Protein AF-A0A3N6DGR0-F1 (afdb_monomer_lite)

Foldseek 3Di:
DDPDPDDPVNVVVVVVVVVVVVVVVVVCVVCVVCLVVVLVVLVLQLVQLVQVVVQLVVADQQDWTDTPNAIWGFHDDVDDDPPWTWIARPVPRDIDRSVVSNVVSLLVNLLSQLCVVPVDDSCQLLVFAPVQWDWDQDPPPRDTWIWGWGPDDDPDDIDIHTQDPSNVVSLVVLLVQQADPVSARFFEWDADPVVRDIDGTGSRSQWDADPNDIYRDDPPPDPDDDPDDDDDPDPPPPPDDDDDDDDDDDDDDDDDDDDDDDPDPDDDDDDDDDDDDDDDDDDDDDDDDDDDD

pLDDT: mean 74.89, std 23.83, range [27.77, 97.75]

Sequence (293 aa):
MAPSPARADELENRKVQRRRKARMDARTRERLPVLPMRVRTVGQRRKDAAALLEAARHAAPGEVFTAAGQQLERAVVPHGTAGRVWAENPSTGKRRDLGLEEERAFWTRAVVEVLRATGIRIEEPLALSHHSLVQYRLPTTGELVPLLQIVPSKTDTERLLLVSPELADVLSAIICRAREATGAVPLVRSYDRRECAWQELAPLLFQRRIRGEDCALSRRGNPGAHGLPRPPPVPPPERGIPRSHRRGMARVPRPLRAAQSLHRSMRPRVRHPLHSRTCLRPLPDAVARPRPA

Structure (mmCIF, N/CA/C/O backbone):
data_AF-A0A3N6DGR0-F1
#
_entry.id   AF-A0A3N6DGR0-F1
#
loop_
_atom_site.group_PDB
_atom_site.id
_atom_site.type_symbol
_atom_site.label_atom_id
_atom_site.label_alt_id
_atom_site.label_comp_id
_atom_site.label_asym_id
_atom_site.label_entity_id
_atom_site.label_seq_id
_atom_site.pdbx_PDB_ins_code
_atom_site.Cartn_x
_atom_site.Cartn_y
_atom_site.Cartn_z
_atom_site.oc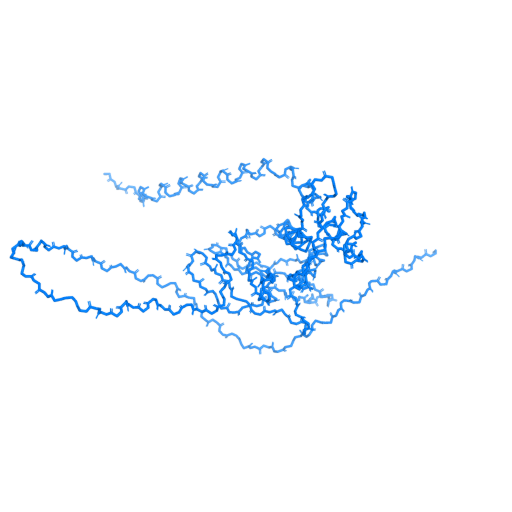cupancy
_atom_site.B_iso_or_equiv
_atom_site.auth_seq_id
_atom_site.auth_comp_id
_atom_site.auth_asym_id
_atom_site.auth_atom_id
_atom_site.pdbx_PDB_model_num
ATOM 1 N N . MET A 1 1 ? -32.021 36.277 37.619 1.00 45.91 1 MET A N 1
ATOM 2 C CA . MET A 1 1 ? -31.766 35.335 36.505 1.00 45.91 1 MET A CA 1
ATOM 3 C C . MET A 1 1 ? -30.445 34.632 36.767 1.00 45.91 1 MET A C 1
ATOM 5 O O . MET A 1 1 ? -29.432 35.312 36.851 1.00 45.91 1 MET A O 1
ATOM 9 N N . ALA A 1 2 ? -30.447 33.313 36.965 1.00 52.53 2 ALA A N 1
ATOM 10 C CA . ALA A 1 2 ? -29.204 32.556 37.105 1.00 52.53 2 ALA A CA 1
ATOM 11 C C . ALA A 1 2 ? -28.499 32.471 35.734 1.00 52.53 2 ALA A C 1
ATOM 13 O O . ALA A 1 2 ? -29.174 32.179 34.742 1.00 52.53 2 ALA A O 1
ATOM 14 N N . PRO A 1 3 ? -27.184 32.745 35.635 1.00 59.97 3 PRO A N 1
ATOM 15 C CA . PRO A 1 3 ? -26.461 32.603 34.379 1.00 59.97 3 PRO A CA 1
ATOM 16 C C . PRO A 1 3 ? -26.502 31.139 33.931 1.00 59.97 3 PRO A C 1
ATOM 18 O O . PRO A 1 3 ? -26.302 30.224 34.728 1.00 59.97 3 PRO A O 1
ATOM 21 N N . SER A 1 4 ? -26.810 30.921 32.652 1.00 57.19 4 SER A N 1
ATOM 22 C CA . SER A 1 4 ? -26.928 29.576 32.091 1.00 57.19 4 SER A CA 1
ATOM 23 C C . SER A 1 4 ? -25.601 28.808 32.263 1.00 57.19 4 SER A C 1
ATOM 25 O O . SER A 1 4 ? -24.540 29.382 32.012 1.00 57.19 4 SER A O 1
ATOM 27 N N . PRO A 1 5 ? -25.623 27.524 32.672 1.00 67.62 5 PRO A N 1
ATOM 28 C CA . PRO A 1 5 ? -24.433 26.785 33.115 1.00 67.62 5 PRO A CA 1
ATOM 29 C C . PRO A 1 5 ? -23.422 26.445 32.004 1.00 67.62 5 PRO A C 1
ATOM 31 O O . PRO A 1 5 ? -22.364 25.894 32.292 1.00 67.62 5 PRO A O 1
ATOM 34 N N . ALA A 1 6 ? -23.712 26.774 30.741 1.00 67.19 6 ALA A N 1
ATOM 35 C CA . ALA A 1 6 ? -22.796 26.589 29.619 1.00 67.19 6 ALA A CA 1
ATOM 36 C C . ALA A 1 6 ? -22.239 27.939 29.146 1.00 67.19 6 ALA A C 1
ATOM 38 O O . ALA A 1 6 ? -22.994 28.845 28.787 1.00 67.19 6 ALA A O 1
ATOM 39 N N . ARG A 1 7 ? -20.907 28.062 29.101 1.00 67.00 7 ARG A N 1
ATOM 40 C CA . ARG A 1 7 ? -20.230 29.266 28.592 1.00 67.00 7 ARG A CA 1
ATOM 41 C C . ARG A 1 7 ? -20.430 29.394 27.075 1.00 67.00 7 ARG A C 1
ATOM 43 O O . ARG A 1 7 ? -20.450 28.389 26.363 1.00 67.00 7 ARG A O 1
ATOM 50 N N . ALA A 1 8 ? -20.535 30.625 26.569 1.00 67.50 8 ALA A N 1
ATOM 51 C CA . ALA A 1 8 ? -20.764 30.906 25.145 1.00 67.50 8 ALA A CA 1
ATOM 52 C C . ALA A 1 8 ? -19.724 30.231 24.223 1.00 67.50 8 ALA A C 1
ATOM 54 O O . ALA A 1 8 ? -20.099 29.604 23.230 1.00 67.50 8 ALA A O 1
ATOM 55 N N . ASP A 1 9 ? -18.447 30.238 24.618 1.00 66.25 9 ASP A N 1
ATOM 56 C CA . ASP A 1 9 ? -17.347 29.584 23.891 1.00 66.25 9 ASP A CA 1
ATOM 57 C C . ASP A 1 9 ? -17.530 28.060 23.773 1.00 66.25 9 ASP A C 1
ATOM 59 O O . ASP A 1 9 ? -17.131 27.432 22.789 1.00 66.25 9 ASP A O 1
ATOM 63 N N . GLU A 1 10 ? -18.154 27.423 24.767 1.00 67.50 10 GLU A N 1
ATOM 64 C CA . GLU A 1 10 ? -18.424 25.985 24.748 1.00 67.50 10 GLU A CA 1
ATOM 65 C C . GLU A 1 10 ? -19.538 25.647 23.747 1.00 67.50 10 GLU A C 1
ATOM 67 O O . GLU A 1 10 ? -19.448 24.665 23.000 1.00 67.50 10 GLU A O 1
ATOM 72 N N . LEU A 1 11 ? -20.566 26.497 23.671 1.00 69.81 11 LEU A N 1
ATOM 73 C CA . LEU A 1 11 ? -21.642 26.382 22.687 1.00 69.81 11 LEU A CA 1
ATOM 74 C C . LEU A 1 11 ? -21.126 26.622 21.262 1.00 69.81 11 LEU A C 1
ATOM 76 O O . LEU A 1 11 ? -21.482 25.870 20.345 1.00 69.81 11 LEU A O 1
ATOM 80 N N . GLU A 1 12 ? -20.250 27.610 21.070 1.00 71.12 12 GLU A N 1
ATOM 81 C CA . GLU A 1 12 ? -19.627 27.890 19.776 1.00 71.12 12 GLU A CA 1
ATOM 82 C C . GLU A 1 12 ? -18.753 26.716 19.310 1.00 71.12 12 GLU A C 1
ATOM 84 O O . GLU A 1 12 ? -18.907 26.228 18.183 1.00 71.12 12 GLU A O 1
ATOM 89 N N . ASN A 1 13 ? -17.935 26.156 20.205 1.00 80.19 13 ASN A N 1
ATOM 90 C CA . ASN A 1 13 ? -17.143 24.961 19.924 1.00 80.19 13 ASN A CA 1
ATOM 91 C C . ASN A 1 13 ? -18.023 23.758 19.558 1.00 80.19 13 ASN A C 1
ATOM 93 O O . ASN A 1 13 ? -17.780 23.102 18.538 1.00 80.19 13 ASN A O 1
ATOM 97 N N . ARG A 1 14 ? -19.095 23.487 20.316 1.00 82.44 14 ARG A N 1
ATOM 98 C CA . ARG A 1 14 ? -20.056 22.412 19.996 1.00 82.44 14 ARG A CA 1
ATOM 99 C C . ARG A 1 14 ? -20.689 22.617 18.617 1.00 82.44 14 ARG A C 1
ATOM 101 O O . ARG A 1 14 ? -20.798 21.660 17.844 1.00 82.44 14 ARG A O 1
ATOM 108 N N . LYS A 1 15 ? -21.050 23.853 18.260 1.00 84.56 15 LYS A N 1
ATOM 109 C CA . LYS A 1 15 ? -21.602 24.203 16.940 1.00 84.56 15 LYS A CA 1
ATOM 110 C C . LYS A 1 15 ? -20.588 23.960 15.821 1.00 84.56 15 LYS A C 1
ATOM 112 O O . LYS A 1 15 ? -20.942 23.367 14.797 1.00 84.56 15 LYS A O 1
ATOM 117 N N . VAL A 1 16 ? -19.324 24.342 16.014 1.00 85.81 16 VAL A N 1
ATOM 118 C CA . VAL A 1 16 ? -18.236 24.074 15.059 1.00 85.81 16 VAL A CA 1
ATOM 119 C C . VAL A 1 16 ? -18.024 22.570 14.873 1.00 85.81 16 VAL A C 1
ATOM 121 O O . VAL A 1 16 ? -17.930 22.114 13.729 1.00 85.81 16 VAL A O 1
ATOM 124 N N . GLN A 1 17 ? -18.004 21.785 15.954 1.00 85.00 17 GLN A N 1
ATOM 125 C CA . GLN A 1 17 ? -17.844 20.329 15.875 1.00 85.00 17 GLN A CA 1
ATOM 126 C C . GLN A 1 17 ? -19.015 19.662 15.145 1.00 85.00 17 GLN A C 1
ATOM 128 O O . GLN A 1 17 ? -18.790 18.869 14.229 1.00 85.00 17 GLN A O 1
ATOM 133 N N . ARG A 1 18 ? -20.262 20.047 15.453 1.00 86.69 18 ARG A N 1
ATOM 134 C CA . ARG A 1 18 ? -21.458 19.549 14.747 1.00 86.69 18 ARG A CA 1
ATOM 135 C C . ARG A 1 18 ? -21.418 19.881 13.256 1.00 86.69 18 ARG A C 1
ATOM 137 O O . ARG A 1 18 ? -21.633 18.998 12.432 1.00 86.69 18 ARG A O 1
ATOM 144 N N . ARG A 1 19 ? -21.050 21.115 12.887 1.00 89.94 19 ARG A N 1
ATOM 145 C CA . ARG A 1 19 ? -20.878 21.523 11.478 1.00 89.94 19 ARG A CA 1
ATOM 146 C C . ARG A 1 19 ? -19.754 20.759 10.775 1.00 89.94 19 ARG A C 1
ATOM 148 O O . ARG A 1 19 ? -19.839 20.506 9.575 1.00 89.94 19 ARG A O 1
ATOM 155 N N . ARG A 1 20 ? -18.666 20.421 11.474 1.00 88.38 20 ARG A N 1
ATOM 156 C CA . ARG A 1 20 ? -17.590 19.577 10.922 1.00 88.38 20 ARG A CA 1
ATOM 157 C C . ARG A 1 20 ? -18.080 18.147 10.698 1.00 88.38 20 ARG A C 1
ATOM 159 O O . ARG A 1 20 ? -17.887 17.642 9.597 1.00 88.38 20 ARG A O 1
ATOM 166 N N . LYS A 1 21 ? -18.765 17.552 11.680 1.00 88.06 21 LYS A N 1
ATOM 167 C CA . LYS A 1 21 ? -19.364 16.214 11.575 1.00 88.06 21 LYS A CA 1
ATOM 168 C C . LYS A 1 21 ? -20.382 16.136 10.437 1.00 88.06 21 LYS A C 1
ATOM 170 O O . LYS A 1 21 ? -20.213 15.308 9.556 1.00 88.06 21 LYS A O 1
ATOM 175 N N . ALA A 1 22 ? -21.330 17.069 10.359 1.00 91.06 22 ALA A N 1
ATOM 176 C CA . ALA A 1 22 ? -22.322 17.108 9.281 1.00 91.06 22 ALA A CA 1
ATOM 177 C C . ALA A 1 22 ? -21.675 17.174 7.883 1.00 91.06 22 ALA A C 1
ATOM 179 O O . ALA A 1 22 ? -22.063 16.433 6.983 1.00 91.06 22 ALA A O 1
ATOM 180 N N . ARG A 1 23 ? -20.627 17.996 7.707 1.00 92.00 23 ARG A N 1
ATOM 181 C CA . ARG A 1 23 ? -19.848 18.056 6.453 1.00 92.00 23 ARG A CA 1
ATOM 182 C C . ARG A 1 23 ? -19.046 16.784 6.173 1.00 92.00 23 ARG A C 1
ATOM 184 O O . ARG A 1 23 ? -18.744 16.490 5.020 1.00 92.00 23 ARG A O 1
ATOM 191 N N . MET A 1 24 ? -18.612 16.061 7.202 1.00 90.00 24 MET A N 1
ATOM 192 C CA . MET A 1 24 ? -17.974 14.755 7.027 1.00 90.00 24 MET A CA 1
ATOM 193 C C . MET A 1 24 ? -19.005 13.714 6.594 1.00 90.00 24 MET A C 1
ATOM 195 O O . MET A 1 24 ? -18.789 13.068 5.577 1.00 90.00 24 MET A O 1
ATOM 199 N N . ASP A 1 25 ? -20.141 13.638 7.284 1.00 91.25 25 ASP A N 1
ATOM 200 C CA . ASP A 1 25 ? -21.208 12.670 7.020 1.00 91.25 25 ASP A CA 1
ATOM 201 C C . ASP A 1 25 ? -21.842 12.885 5.628 1.00 91.25 25 ASP A C 1
ATOM 203 O O . ASP A 1 25 ? -22.091 11.923 4.905 1.00 91.25 25 ASP A O 1
ATOM 207 N N . ALA A 1 26 ? -22.038 14.139 5.195 1.00 93.06 26 ALA A N 1
ATOM 208 C CA . ALA A 1 26 ? -22.470 14.466 3.828 1.00 93.06 26 ALA A CA 1
ATOM 209 C C . ALA A 1 26 ? -21.475 13.959 2.769 1.00 93.06 26 ALA A C 1
ATOM 211 O O . ALA A 1 26 ? -21.855 13.193 1.888 1.00 93.06 26 ALA A O 1
ATOM 212 N N . ARG A 1 27 ? -20.180 14.277 2.919 1.00 92.06 27 ARG A N 1
ATOM 213 C CA . ARG A 1 27 ? -19.135 13.800 1.996 1.00 92.06 27 ARG A CA 1
ATOM 214 C C . ARG A 1 27 ? -19.015 12.280 1.970 1.00 92.06 27 ARG A C 1
ATOM 216 O O . ARG A 1 27 ? -18.682 11.725 0.928 1.00 92.06 27 ARG A O 1
ATOM 223 N N . THR A 1 28 ? -19.232 11.604 3.098 1.00 89.94 28 THR A N 1
ATOM 224 C CA . THR A 1 28 ? -19.247 10.138 3.140 1.00 89.94 28 THR A CA 1
ATOM 225 C C . THR A 1 28 ? -20.410 9.599 2.316 1.00 89.94 28 THR A C 1
ATOM 227 O O . THR A 1 28 ? -20.178 8.754 1.460 1.00 89.94 28 THR A O 1
ATOM 230 N N . ARG A 1 29 ? -21.625 10.131 2.499 1.00 93.50 29 ARG A N 1
ATOM 231 C CA . ARG A 1 29 ? -22.811 9.721 1.726 1.00 93.50 29 ARG A CA 1
ATOM 232 C C . ARG A 1 29 ? -22.643 9.944 0.222 1.00 93.50 29 ARG A C 1
ATOM 234 O O . ARG A 1 29 ? -22.955 9.050 -0.549 1.00 93.50 29 ARG A O 1
ATOM 241 N N . GLU A 1 30 ? -22.068 11.075 -0.183 1.00 94.50 30 GLU A N 1
ATOM 242 C CA . GLU A 1 30 ? -21.777 11.376 -1.595 1.00 94.50 30 GLU A CA 1
ATOM 243 C C . GLU A 1 30 ? -20.731 10.429 -2.211 1.00 94.50 30 GLU A C 1
ATOM 245 O O . GLU A 1 30 ? -20.792 10.107 -3.394 1.00 94.50 30 GLU A O 1
ATOM 250 N N . ARG A 1 31 ? -19.734 9.992 -1.428 1.00 91.00 31 ARG A N 1
ATOM 251 C CA . ARG A 1 31 ? -18.569 9.247 -1.942 1.00 91.00 31 ARG A CA 1
ATOM 252 C C . ARG A 1 31 ? -18.661 7.738 -1.774 1.00 91.00 31 ARG A C 1
ATOM 254 O O . ARG A 1 31 ? -17.922 7.022 -2.448 1.00 91.00 31 ARG A O 1
ATOM 261 N N . LEU A 1 32 ? -19.507 7.251 -0.871 1.00 90.25 32 LEU A N 1
ATOM 262 C CA . LEU A 1 32 ? -19.648 5.822 -0.604 1.00 90.25 32 LEU A CA 1
ATOM 263 C C . LEU A 1 32 ? -20.067 5.028 -1.858 1.00 90.25 32 LEU A C 1
ATOM 265 O O . LEU A 1 32 ? -19.422 4.012 -2.118 1.00 90.25 32 LEU A O 1
ATOM 269 N N . PRO A 1 33 ? -21.014 5.499 -2.701 1.00 95.12 33 PRO A N 1
ATOM 270 C CA . PRO A 1 33 ? -21.422 4.760 -3.899 1.00 95.12 33 PRO A CA 1
ATOM 271 C C . PRO A 1 33 ? -20.290 4.539 -4.914 1.00 95.12 33 PRO A C 1
ATOM 273 O O . PRO A 1 33 ? -20.259 3.521 -5.597 1.00 95.12 33 PRO A O 1
ATOM 276 N N . VAL A 1 34 ? -19.318 5.457 -4.995 1.00 93.25 34 VAL A N 1
ATOM 277 C CA . VAL A 1 34 ? -18.186 5.357 -5.939 1.00 93.25 34 VAL A CA 1
ATOM 278 C C . VAL A 1 34 ? -16.981 4.603 -5.369 1.00 93.25 34 VAL A C 1
ATOM 280 O O . VAL A 1 34 ? -15.991 4.388 -6.076 1.00 93.25 34 VAL A O 1
ATOM 283 N N . LEU A 1 35 ? -17.024 4.189 -4.098 1.00 91.69 35 LEU A N 1
ATOM 284 C CA . LEU A 1 35 ? -15.918 3.488 -3.445 1.00 91.69 35 LEU A CA 1
ATOM 285 C C . LEU A 1 35 ? -15.497 2.200 -4.184 1.00 91.69 35 LEU A C 1
ATOM 287 O O . LEU A 1 35 ? -14.290 2.040 -4.388 1.00 91.69 35 LEU A O 1
ATOM 291 N N . PRO A 1 36 ? -16.414 1.330 -4.663 1.00 94.50 36 PRO A N 1
ATOM 292 C CA . PRO A 1 36 ? -16.026 0.122 -5.395 1.00 94.50 36 PRO A CA 1
ATOM 293 C C . PRO A 1 36 ? -15.227 0.424 -6.670 1.00 94.50 36 PRO A C 1
ATOM 295 O O . PRO A 1 36 ? -14.225 -0.235 -6.950 1.00 94.50 36 PRO A O 1
ATOM 298 N N . MET A 1 37 ? -15.608 1.466 -7.416 1.00 95.62 37 MET A N 1
ATOM 299 C CA . MET A 1 37 ? -14.886 1.897 -8.619 1.00 95.62 37 MET A CA 1
ATOM 300 C C . MET A 1 37 ? -13.483 2.419 -8.281 1.00 95.62 37 MET A C 1
ATOM 302 O O . MET A 1 37 ? -12.516 2.097 -8.978 1.00 95.62 37 MET A O 1
ATOM 306 N N . ARG A 1 38 ? -13.330 3.150 -7.169 1.00 93.50 38 ARG A N 1
ATOM 307 C CA . ARG A 1 38 ? -12.013 3.623 -6.706 1.00 93.50 38 ARG A CA 1
ATOM 308 C C . ARG A 1 38 ? -11.095 2.470 -6.313 1.00 93.50 38 ARG A C 1
ATOM 310 O O . ARG A 1 38 ? -9.926 2.492 -6.686 1.00 93.50 38 ARG A O 1
ATOM 317 N N . VAL A 1 39 ? -11.618 1.472 -5.603 1.00 95.19 39 VAL A N 1
ATOM 318 C CA . VAL A 1 39 ? -10.873 0.260 -5.228 1.00 95.19 39 VAL A CA 1
ATOM 319 C C . VAL A 1 39 ? -10.393 -0.478 -6.477 1.00 95.19 39 VAL A C 1
ATOM 321 O O . VAL A 1 39 ? -9.199 -0.746 -6.599 1.00 95.19 39 VAL A O 1
ATOM 324 N N . ARG A 1 40 ? -11.287 -0.721 -7.448 1.00 96.50 40 ARG A N 1
ATOM 325 C CA . ARG A 1 40 ? -10.929 -1.363 -8.726 1.00 96.50 40 ARG A CA 1
ATOM 326 C C . ARG A 1 40 ? -9.849 -0.582 -9.473 1.00 96.50 40 ARG A C 1
ATOM 328 O O . ARG A 1 40 ? -8.845 -1.162 -9.868 1.00 96.50 40 ARG A O 1
ATOM 335 N N . THR A 1 41 ? -10.012 0.735 -9.597 1.00 97.19 41 THR A N 1
ATOM 336 C CA . THR A 1 41 ? -9.053 1.611 -10.293 1.00 97.19 41 THR A CA 1
ATOM 337 C C . THR A 1 41 ? -7.673 1.576 -9.640 1.00 97.19 41 THR A C 1
ATOM 339 O O . THR A 1 41 ? -6.658 1.467 -10.323 1.00 97.19 41 THR A O 1
ATOM 342 N N . VAL A 1 42 ? -7.612 1.669 -8.311 1.00 97.06 42 VAL A N 1
ATOM 343 C CA . VAL A 1 42 ? -6.341 1.631 -7.578 1.00 97.06 42 VAL A CA 1
ATOM 344 C C . VAL A 1 42 ? -5.694 0.243 -7.675 1.00 97.06 42 VAL A C 1
ATOM 346 O O . VAL A 1 42 ? -4.480 0.153 -7.855 1.00 97.06 42 VAL A O 1
ATOM 349 N N . GLY A 1 43 ? -6.493 -0.827 -7.622 1.00 96.81 43 GLY A N 1
ATOM 350 C CA . GLY A 1 43 ? -6.032 -2.194 -7.858 1.00 96.81 43 GLY A CA 1
ATOM 351 C C . GLY A 1 43 ? -5.430 -2.378 -9.253 1.00 96.81 43 GLY A C 1
ATOM 352 O O . GLY A 1 43 ? -4.324 -2.905 -9.367 1.00 96.81 43 GLY A O 1
ATOM 353 N N . GLN A 1 44 ? -6.111 -1.885 -10.292 1.00 97.50 44 GLN A N 1
ATOM 354 C CA . GLN A 1 44 ? -5.632 -1.959 -11.672 1.00 97.50 44 GLN A CA 1
ATOM 355 C C . GLN A 1 44 ? -4.340 -1.162 -11.859 1.00 97.50 44 GLN A C 1
ATOM 357 O O . GLN A 1 44 ? -3.352 -1.715 -12.324 1.00 97.50 44 GLN A O 1
ATOM 362 N N . ARG A 1 45 ? -4.278 0.080 -11.358 1.00 96.88 45 ARG A N 1
ATOM 363 C CA . ARG A 1 45 ? -3.052 0.895 -11.412 1.00 96.88 45 ARG A CA 1
ATOM 364 C C . ARG A 1 45 ? -1.850 0.215 -10.759 1.00 96.88 45 ARG A C 1
ATOM 366 O O . ARG A 1 45 ? -0.742 0.337 -11.265 1.00 96.88 45 ARG A O 1
ATOM 373 N N . ARG A 1 46 ? -2.051 -0.502 -9.647 1.00 97.06 46 ARG A N 1
ATOM 374 C CA . ARG A 1 46 ? -0.983 -1.280 -8.995 1.00 97.06 46 ARG A CA 1
ATOM 375 C C . ARG A 1 46 ? -0.524 -2.464 -9.851 1.00 97.06 46 ARG A C 1
ATOM 377 O O . ARG A 1 46 ? 0.660 -2.788 -9.824 1.00 97.06 46 ARG A O 1
ATOM 384 N N . LYS A 1 47 ? -1.433 -3.126 -10.574 1.00 97.62 47 LYS A N 1
ATOM 385 C CA . LYS A 1 47 ? -1.087 -4.216 -11.503 1.00 97.62 47 LYS A CA 1
ATOM 386 C C . LYS A 1 47 ? -0.341 -3.678 -12.724 1.00 97.62 47 LYS A C 1
ATOM 388 O O . LYS A 1 47 ? 0.735 -4.177 -13.027 1.00 97.62 47 LYS A O 1
ATOM 393 N N . ASP A 1 48 ? -0.859 -2.621 -13.341 1.00 97.75 48 ASP A N 1
ATOM 394 C CA . ASP A 1 48 ? -0.275 -2.000 -14.532 1.00 97.75 48 ASP A CA 1
ATOM 395 C C . ASP A 1 48 ? 1.130 -1.461 -14.257 1.00 97.75 48 ASP A C 1
ATOM 397 O O . ASP A 1 48 ? 2.060 -1.741 -15.007 1.00 97.75 48 ASP A O 1
ATOM 401 N N . ALA A 1 49 ? 1.311 -0.729 -13.151 1.00 97.19 49 ALA A N 1
ATOM 402 C CA . ALA A 1 49 ? 2.613 -0.178 -12.787 1.00 97.19 49 ALA A CA 1
ATOM 403 C C . ALA A 1 49 ? 3.648 -1.275 -12.486 1.00 97.19 49 ALA A C 1
ATOM 405 O O . ALA A 1 49 ? 4.807 -1.136 -12.868 1.00 97.19 49 ALA A O 1
ATOM 406 N N . ALA A 1 50 ? 3.230 -2.378 -11.853 1.00 96.69 50 ALA A N 1
ATOM 407 C CA . ALA A 1 50 ? 4.105 -3.527 -11.632 1.00 96.69 50 ALA A CA 1
ATOM 408 C C . ALA A 1 50 ? 4.485 -4.210 -12.956 1.00 96.69 50 ALA A C 1
ATOM 410 O O . ALA A 1 50 ? 5.661 -4.474 -13.177 1.00 96.69 50 ALA A O 1
ATOM 411 N N . ALA A 1 51 ? 3.525 -4.432 -13.860 1.00 97.31 51 ALA A N 1
ATOM 412 C CA . ALA A 1 51 ? 3.788 -5.028 -15.170 1.00 97.31 51 ALA A CA 1
ATOM 413 C C . ALA A 1 51 ? 4.733 -4.165 -16.025 1.00 97.31 51 ALA A C 1
ATOM 415 O O . ALA A 1 51 ? 5.651 -4.691 -16.647 1.00 97.31 51 ALA A O 1
ATOM 416 N N . LEU A 1 52 ? 4.545 -2.841 -16.016 1.00 96.62 52 LEU A N 1
ATOM 417 C CA . LEU A 1 52 ? 5.427 -1.896 -16.705 1.00 96.62 52 LEU A CA 1
ATOM 418 C C . LEU A 1 52 ? 6.850 -1.925 -16.144 1.00 96.62 52 LEU A C 1
ATOM 420 O O . LEU A 1 52 ? 7.804 -1.965 -16.915 1.00 96.62 52 LEU A O 1
ATOM 424 N N . LEU A 1 53 ? 7.000 -1.902 -14.815 1.00 96.00 53 LEU A N 1
ATOM 425 C CA . LEU A 1 53 ? 8.315 -1.944 -14.178 1.00 96.00 53 LEU A CA 1
ATOM 426 C C . LEU A 1 53 ? 9.040 -3.263 -14.465 1.00 96.00 53 LEU A C 1
ATOM 428 O O . LEU A 1 53 ? 10.230 -3.238 -14.766 1.00 96.00 53 LEU A O 1
ATOM 432 N N . GLU A 1 54 ? 8.339 -4.395 -14.394 1.00 96.00 54 GLU A N 1
ATOM 433 C CA . GLU A 1 54 ? 8.925 -5.702 -14.698 1.00 96.00 54 GLU A CA 1
ATOM 434 C C . GLU A 1 54 ? 9.326 -5.814 -16.170 1.00 96.00 54 GLU A C 1
ATOM 436 O O . GLU A 1 54 ? 10.461 -6.186 -16.453 1.00 96.00 54 GLU A O 1
ATOM 441 N N . ALA A 1 55 ? 8.472 -5.409 -17.114 1.00 96.00 55 ALA A N 1
ATOM 442 C CA . ALA A 1 55 ? 8.835 -5.400 -18.533 1.00 96.00 55 ALA A CA 1
ATOM 443 C C . ALA A 1 55 ? 10.062 -4.510 -18.803 1.00 96.00 55 ALA A C 1
ATOM 445 O O . ALA A 1 55 ? 11.005 -4.927 -19.472 1.00 96.00 55 ALA A O 1
ATOM 446 N N . ALA A 1 56 ? 10.110 -3.326 -18.189 1.00 94.56 56 ALA A N 1
ATOM 447 C CA . ALA A 1 56 ? 11.244 -2.416 -18.309 1.00 94.56 56 ALA A CA 1
ATOM 448 C C . ALA A 1 56 ? 12.539 -2.948 -17.666 1.00 94.56 56 ALA A C 1
ATOM 450 O O . ALA A 1 56 ? 13.627 -2.519 -18.043 1.00 94.56 56 ALA A O 1
ATOM 451 N N . ARG A 1 57 ? 12.454 -3.846 -16.675 1.00 93.31 57 ARG A N 1
ATOM 452 C CA . ARG A 1 57 ? 13.630 -4.517 -16.091 1.00 93.31 57 ARG A CA 1
ATOM 453 C C . ARG A 1 57 ? 14.221 -5.568 -17.029 1.00 93.31 57 ARG A C 1
ATOM 455 O O . ARG A 1 57 ? 15.432 -5.766 -16.983 1.00 93.31 57 ARG A O 1
ATOM 462 N N . HIS A 1 58 ? 13.387 -6.200 -17.854 1.00 93.81 58 HIS A N 1
ATOM 463 C CA . HIS A 1 58 ? 13.799 -7.238 -18.804 1.00 93.81 58 HIS A CA 1
ATOM 464 C C . HIS A 1 58 ? 14.279 -6.674 -20.150 1.00 93.81 58 HIS A C 1
ATOM 466 O O . HIS A 1 58 ? 15.139 -7.283 -20.774 1.00 93.81 58 HIS A O 1
ATOM 472 N N . ALA A 1 59 ? 13.774 -5.514 -20.576 1.00 93.81 59 ALA A N 1
ATOM 473 C CA . ALA A 1 59 ? 14.226 -4.827 -21.791 1.00 93.81 59 ALA A CA 1
ATOM 474 C C . ALA A 1 59 ? 15.638 -4.243 -21.618 1.00 93.81 59 ALA A C 1
ATOM 476 O O . ALA A 1 59 ? 15.955 -3.756 -20.536 1.00 93.81 59 ALA A O 1
ATOM 477 N N . ALA A 1 60 ? 16.486 -4.214 -22.643 1.00 91.38 60 ALA A N 1
ATOM 478 C CA . ALA A 1 60 ? 17.781 -3.525 -22.646 1.00 91.38 60 ALA A CA 1
ATOM 479 C C . ALA A 1 60 ? 17.622 -1.990 -22.764 1.00 91.38 60 ALA A C 1
ATOM 481 O O . ALA A 1 60 ? 16.583 -1.508 -23.210 1.00 91.38 60 ALA A O 1
ATOM 482 N N . PRO A 1 61 ? 18.597 -1.163 -22.334 1.00 90.69 61 PRO A N 1
ATOM 483 C CA . PRO A 1 61 ? 18.536 0.284 -22.565 1.00 90.69 61 PRO A CA 1
ATOM 484 C C . PRO A 1 61 ? 18.437 0.612 -24.067 1.00 90.69 61 PRO A C 1
ATOM 486 O O . PRO A 1 61 ? 19.219 0.092 -24.854 1.00 90.69 61 PRO A O 1
ATOM 489 N N . GLY A 1 62 ? 17.491 1.472 -24.447 1.00 90.94 62 GLY A N 1
ATOM 490 C CA . GLY A 1 62 ? 17.127 1.789 -25.835 1.00 90.94 62 GLY A CA 1
ATOM 491 C C . GLY A 1 62 ? 16.129 0.810 -26.465 1.00 90.94 62 GLY A C 1
ATOM 492 O O . GLY A 1 62 ? 15.649 1.042 -27.569 1.00 90.94 62 GLY A O 1
ATOM 493 N N . GLU A 1 63 ? 15.789 -0.289 -25.786 1.00 93.44 63 GLU A N 1
ATOM 494 C CA . GLU A 1 63 ? 14.826 -1.262 -26.297 1.00 93.44 63 GLU A CA 1
ATOM 495 C C . GLU A 1 63 ? 13.387 -0.808 -26.031 1.00 93.44 63 GLU A C 1
ATOM 497 O O . GLU A 1 63 ? 13.031 -0.355 -24.934 1.00 93.44 63 GLU A O 1
ATOM 502 N N . VAL A 1 64 ? 12.542 -0.967 -27.048 1.00 95.06 64 VAL A N 1
ATOM 503 C CA . VAL A 1 64 ? 11.104 -0.730 -26.954 1.00 95.06 64 VAL A CA 1
ATOM 504 C C . VAL A 1 64 ? 10.417 -1.970 -26.395 1.00 95.06 64 VAL A C 1
ATOM 506 O O . VAL A 1 64 ? 10.555 -3.065 -26.928 1.00 95.06 64 VAL A O 1
ATOM 509 N N . PHE A 1 65 ? 9.608 -1.788 -25.358 1.00 95.56 65 PHE A N 1
ATOM 510 C CA . PHE A 1 65 ? 8.820 -2.841 -24.731 1.00 95.56 65 PHE A CA 1
ATOM 511 C C . PHE A 1 65 ? 7.344 -2.445 -24.643 1.00 95.56 65 PHE A C 1
ATOM 513 O O . PHE A 1 65 ? 6.981 -1.265 -24.634 1.00 95.56 65 PHE A O 1
ATOM 520 N N . THR A 1 66 ? 6.472 -3.451 -24.558 1.00 96.31 66 THR A N 1
ATOM 521 C CA . THR A 1 66 ? 5.023 -3.255 -24.431 1.00 96.31 66 THR A CA 1
ATOM 522 C C . THR A 1 66 ? 4.508 -3.950 -23.180 1.00 96.31 66 THR A C 1
ATOM 524 O O . THR A 1 66 ? 4.714 -5.147 -23.000 1.00 96.31 66 THR A O 1
ATOM 527 N N . ALA A 1 67 ? 3.818 -3.211 -22.313 1.00 95.94 67 ALA A N 1
ATOM 528 C CA . ALA A 1 67 ? 3.159 -3.758 -21.130 1.00 95.94 67 ALA A CA 1
ATOM 529 C C . ALA A 1 67 ? 1.983 -2.872 -20.700 1.00 95.94 67 ALA A C 1
ATOM 531 O O . ALA A 1 67 ? 1.967 -1.672 -20.959 1.00 95.94 67 ALA A O 1
ATOM 532 N N . ALA A 1 68 ? 0.974 -3.467 -20.054 1.00 93.62 68 ALA A N 1
ATOM 533 C CA . ALA A 1 68 ? -0.232 -2.765 -19.594 1.00 93.62 68 ALA A CA 1
ATOM 534 C C . ALA A 1 68 ? -0.896 -1.876 -20.676 1.00 93.62 68 ALA A C 1
ATOM 536 O O . ALA A 1 68 ? -1.354 -0.767 -20.392 1.00 93.62 68 ALA A O 1
ATOM 537 N N . GLY A 1 69 ? -0.894 -2.346 -21.932 1.00 93.56 69 GLY A N 1
ATOM 538 C CA . GLY A 1 69 ? -1.445 -1.622 -23.084 1.00 93.56 69 GLY A CA 1
ATOM 539 C C . GLY A 1 69 ? -0.661 -0.371 -23.501 1.00 93.56 69 GLY A C 1
ATOM 540 O O . GLY A 1 69 ? -1.192 0.457 -24.232 1.00 93.56 69 GLY A O 1
ATOM 541 N N . GLN A 1 70 ? 0.572 -0.200 -23.020 1.00 93.00 70 GLN A N 1
ATOM 542 C CA . GLN A 1 70 ? 1.441 0.931 -23.341 1.00 93.00 70 GLN A CA 1
ATOM 543 C C . GLN A 1 70 ? 2.728 0.432 -23.991 1.00 93.00 70 GLN A C 1
ATOM 545 O O . GLN A 1 70 ? 3.310 -0.551 -23.534 1.00 93.00 70 GLN A O 1
ATOM 550 N N . GLN A 1 71 ? 3.182 1.149 -25.016 1.00 94.56 71 GLN A N 1
ATOM 551 C CA . GLN A 1 71 ? 4.492 0.968 -25.630 1.00 94.56 71 GLN A CA 1
ATOM 552 C C . GLN A 1 71 ? 5.432 2.056 -25.108 1.00 94.56 71 GLN A C 1
ATOM 554 O O . GLN A 1 71 ? 5.110 3.246 -25.172 1.00 94.56 71 GLN A O 1
ATOM 559 N N . LEU A 1 72 ? 6.564 1.647 -24.545 1.00 94.94 72 LEU A N 1
ATOM 560 C CA . LEU A 1 72 ? 7.572 2.529 -23.965 1.00 94.94 72 LEU A CA 1
ATOM 561 C C . LEU A 1 72 ? 8.963 2.068 -24.398 1.00 94.94 72 LEU A C 1
ATOM 563 O O . LEU A 1 72 ? 9.169 0.897 -24.688 1.00 94.94 72 LEU A O 1
ATOM 567 N N . GLU A 1 73 ? 9.923 2.978 -24.399 1.00 94.62 73 GLU A N 1
ATOM 568 C CA . GLU A 1 73 ? 11.333 2.681 -24.638 1.00 94.62 73 GLU A CA 1
ATOM 569 C C . GLU A 1 73 ? 12.105 2.776 -23.323 1.00 94.62 73 GLU A C 1
ATOM 571 O O . GLU A 1 73 ? 11.911 3.721 -22.548 1.00 94.62 73 GLU A O 1
ATOM 576 N N . ARG A 1 74 ? 12.967 1.801 -23.019 1.00 93.81 74 ARG A N 1
ATOM 577 C CA . ARG A 1 74 ? 13.806 1.861 -21.816 1.00 93.81 74 ARG A CA 1
ATOM 578 C C . ARG A 1 74 ? 14.852 2.956 -21.999 1.00 93.81 74 ARG A C 1
ATOM 580 O O . ARG A 1 74 ? 15.724 2.850 -22.848 1.00 93.81 74 ARG A O 1
ATOM 587 N N . ALA A 1 75 ? 14.809 3.995 -21.171 1.00 89.81 75 ALA A N 1
ATOM 588 C CA . ALA A 1 75 ? 15.688 5.144 -21.354 1.00 89.81 75 ALA A CA 1
ATOM 589 C C . ALA A 1 75 ? 17.158 4.779 -21.079 1.00 89.81 75 ALA A C 1
ATOM 591 O O . ALA A 1 75 ? 17.479 4.158 -20.059 1.00 89.81 75 ALA A O 1
ATOM 592 N N . VAL A 1 76 ? 18.063 5.231 -21.949 1.00 84.50 76 VAL A N 1
ATOM 593 C CA . VAL A 1 76 ? 19.512 5.165 -21.719 1.00 84.50 76 VAL A CA 1
ATOM 594 C C . VAL A 1 76 ? 19.909 6.326 -20.808 1.00 84.50 76 VAL A C 1
ATOM 596 O O . VAL A 1 76 ? 19.768 7.493 -21.173 1.00 84.50 76 VAL A O 1
ATOM 599 N N . VAL A 1 77 ? 20.395 6.027 -19.600 1.00 78.31 77 VAL A N 1
ATOM 600 C CA . VAL A 1 77 ? 20.767 7.054 -18.611 1.00 78.31 77 VAL A CA 1
ATOM 601 C C . VAL A 1 77 ? 22.260 6.921 -18.276 1.00 78.31 77 VAL A C 1
ATOM 603 O O . VAL A 1 77 ? 22.607 6.088 -17.440 1.00 78.31 77 VAL A O 1
ATOM 606 N N . PRO A 1 78 ? 23.151 7.740 -18.878 1.00 63.78 78 PRO A N 1
ATOM 607 C CA . PRO A 1 78 ? 24.610 7.583 -18.759 1.00 63.78 78 PRO A CA 1
ATOM 608 C C . PRO A 1 78 ? 25.158 7.708 -17.327 1.00 63.78 78 PRO A C 1
ATOM 610 O O . PRO A 1 78 ? 26.253 7.246 -17.042 1.00 63.78 78 PRO A O 1
ATOM 613 N N . HIS A 1 79 ? 24.388 8.320 -16.420 1.00 66.19 79 HIS A N 1
ATOM 614 C CA . HIS A 1 79 ? 24.708 8.490 -14.995 1.00 66.19 79 HIS A CA 1
ATOM 615 C C . HIS A 1 79 ? 23.472 8.212 -14.121 1.00 66.19 79 HIS A C 1
ATOM 617 O O . HIS A 1 79 ? 23.183 8.931 -13.160 1.00 66.19 79 HIS A O 1
ATOM 623 N N . GLY A 1 80 ? 22.658 7.227 -14.513 1.00 61.56 80 GLY A N 1
ATOM 624 C CA . GLY A 1 80 ? 21.416 6.907 -13.814 1.00 61.56 80 GLY A CA 1
ATOM 625 C C . GLY A 1 80 ? 21.652 6.595 -12.334 1.00 61.56 80 GLY A C 1
ATOM 626 O O . GLY A 1 80 ? 22.565 5.854 -11.981 1.00 61.56 80 GLY A O 1
ATOM 627 N N . THR A 1 81 ? 20.812 7.143 -11.448 1.00 63.62 81 THR A N 1
ATOM 628 C CA . THR A 1 81 ? 20.814 6.728 -10.038 1.00 63.62 81 THR A CA 1
ATOM 629 C C . THR A 1 81 ? 20.564 5.223 -9.972 1.00 63.62 81 THR A C 1
ATOM 631 O O . THR A 1 81 ? 19.519 4.764 -10.442 1.00 63.62 81 THR A O 1
ATOM 634 N N . ALA A 1 82 ? 21.505 4.476 -9.387 1.00 62.94 82 ALA A N 1
ATOM 635 C CA . ALA A 1 82 ? 21.412 3.028 -9.243 1.00 62.94 82 ALA A CA 1
ATOM 636 C C . ALA A 1 82 ? 20.029 2.616 -8.701 1.00 62.94 82 ALA A C 1
ATOM 638 O O . ALA A 1 82 ? 19.541 3.171 -7.714 1.00 62.94 82 ALA A O 1
ATOM 639 N N . GLY A 1 83 ? 19.374 1.678 -9.390 1.00 68.44 83 GLY A N 1
ATOM 640 C CA . GLY A 1 83 ? 18.058 1.147 -9.021 1.00 68.44 83 GLY A CA 1
ATOM 641 C C . GLY A 1 83 ? 16.838 1.882 -9.592 1.00 68.44 83 GLY A C 1
ATOM 642 O O . GLY A 1 83 ? 15.727 1.371 -9.450 1.00 68.44 83 GLY A O 1
ATOM 643 N N . ARG A 1 84 ? 16.993 3.033 -10.266 1.00 83.69 84 ARG A N 1
ATOM 644 C CA . ARG A 1 84 ? 15.873 3.675 -10.979 1.00 83.69 84 ARG A CA 1
ATOM 645 C C . ARG A 1 84 ? 15.716 3.118 -12.387 1.00 83.69 84 ARG A C 1
ATOM 647 O O . ARG A 1 84 ? 16.677 3.067 -13.149 1.00 83.69 84 ARG A O 1
ATOM 654 N N . VAL A 1 85 ? 14.484 2.767 -12.741 1.00 90.00 85 VAL A N 1
ATOM 655 C CA . VAL A 1 85 ? 14.122 2.296 -14.082 1.00 90.00 85 VAL A CA 1
ATOM 656 C C . VAL A 1 85 ? 13.351 3.407 -14.780 1.00 90.00 85 VAL A C 1
ATOM 658 O O . VAL A 1 85 ? 12.215 3.713 -14.412 1.00 90.00 85 VAL A O 1
ATOM 661 N N . TRP A 1 86 ? 14.002 4.035 -15.755 1.00 92.81 86 TRP A N 1
ATOM 662 C CA . TRP A 1 86 ? 13.423 5.108 -16.552 1.00 92.81 86 TRP A CA 1
ATOM 663 C C . TRP A 1 86 ? 12.913 4.567 -17.878 1.00 92.81 86 TRP A C 1
ATOM 665 O O . TRP A 1 86 ? 13.568 3.739 -18.511 1.00 92.81 86 TRP A O 1
ATOM 675 N N . ALA A 1 87 ? 11.762 5.069 -18.302 1.00 93.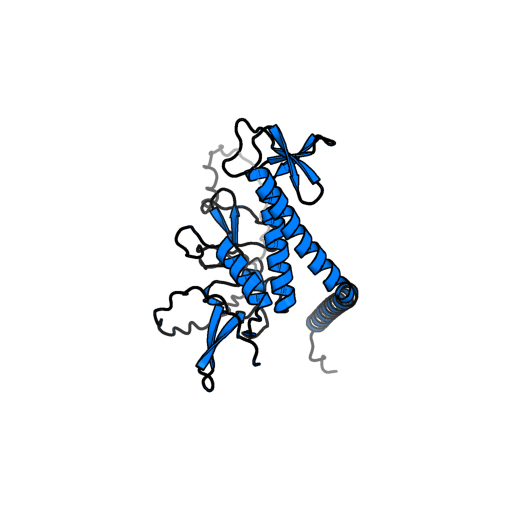38 87 ALA A N 1
ATOM 676 C CA . ALA A 1 87 ? 11.223 4.802 -19.621 1.00 93.38 87 ALA A CA 1
ATOM 677 C C . ALA A 1 87 ? 10.755 6.098 -20.280 1.00 93.38 87 ALA A C 1
ATOM 679 O O . ALA A 1 87 ? 10.291 7.025 -19.607 1.00 93.38 87 ALA A O 1
ATOM 680 N N . GLU A 1 88 ? 10.884 6.153 -21.593 1.00 93.81 88 GLU A N 1
ATOM 681 C CA . GLU A 1 88 ? 10.406 7.232 -22.441 1.00 93.81 88 GLU A CA 1
ATOM 682 C C . GLU A 1 88 ? 9.204 6.744 -23.234 1.00 93.81 88 GLU A C 1
ATOM 684 O O . GLU A 1 88 ? 9.119 5.585 -23.630 1.00 93.81 88 GLU A O 1
ATOM 689 N N . ASN A 1 89 ? 8.227 7.621 -23.423 1.00 90.69 89 ASN A N 1
ATOM 690 C CA . ASN A 1 89 ? 7.151 7.349 -24.357 1.00 90.69 89 ASN A CA 1
ATOM 691 C C . ASN A 1 89 ? 7.603 7.811 -25.759 1.00 90.69 89 ASN A C 1
ATOM 693 O O . ASN A 1 89 ? 7.786 9.020 -25.927 1.00 90.69 89 ASN A O 1
ATOM 697 N N . PRO A 1 90 ? 7.722 6.908 -26.754 1.00 86.06 90 PRO A N 1
ATOM 698 C CA . PRO A 1 90 ? 8.226 7.251 -28.087 1.00 86.06 90 PRO A CA 1
ATOM 699 C C . PRO A 1 90 ? 7.409 8.331 -28.806 1.00 86.06 90 PRO A C 1
ATOM 701 O O . PRO A 1 90 ? 7.955 9.116 -29.572 1.00 86.06 90 PRO A O 1
ATOM 704 N N . SER A 1 91 ? 6.100 8.418 -28.543 1.00 85.50 91 SER A N 1
ATOM 705 C CA . SER A 1 91 ? 5.214 9.374 -29.214 1.00 85.50 91 SER A CA 1
ATOM 706 C C . SER A 1 91 ? 5.200 10.762 -28.568 1.00 85.50 91 SER A C 1
ATOM 708 O O . SER A 1 91 ? 4.763 11.721 -29.194 1.00 85.50 91 SER A O 1
ATOM 710 N N . THR A 1 92 ? 5.631 10.890 -27.308 1.00 85.88 92 THR A N 1
ATOM 711 C CA . THR A 1 92 ? 5.585 12.169 -26.563 1.00 85.88 92 THR A CA 1
ATOM 712 C C . THR A 1 92 ? 6.944 12.637 -26.048 1.00 85.88 92 THR A C 1
ATOM 714 O O . THR A 1 92 ? 7.037 13.743 -25.521 1.00 85.88 92 THR A O 1
ATOM 717 N N . GLY A 1 93 ? 7.980 11.796 -26.115 1.00 83.50 93 GLY A N 1
ATOM 718 C CA . GLY A 1 93 ? 9.307 12.055 -25.545 1.00 83.50 93 GLY A CA 1
ATOM 719 C C . GLY A 1 93 ? 9.325 12.187 -24.016 1.00 83.50 93 GLY A C 1
ATOM 720 O O . GLY A 1 93 ? 10.332 12.574 -23.423 1.00 83.50 93 GLY A O 1
ATOM 721 N N . LYS A 1 94 ? 8.206 11.915 -23.328 1.00 88.31 94 LYS A N 1
ATOM 722 C CA . LYS A 1 94 ? 8.101 12.139 -21.883 1.00 88.31 94 LYS A CA 1
ATOM 723 C C . LYS A 1 94 ? 8.773 11.012 -21.102 1.00 88.31 94 LYS A C 1
ATOM 725 O O . LYS A 1 94 ? 8.333 9.864 -21.157 1.00 88.31 94 LYS A O 1
ATOM 730 N N . ARG A 1 95 ? 9.762 11.376 -20.281 1.00 90.62 95 ARG A N 1
ATOM 731 C CA . ARG A 1 95 ? 10.419 10.483 -19.312 1.00 90.62 95 ARG A CA 1
ATOM 732 C C . ARG A 1 95 ? 9.540 10.178 -18.104 1.00 90.62 95 ARG A C 1
ATOM 734 O O . ARG A 1 95 ? 8.905 11.070 -17.532 1.00 90.62 95 ARG A O 1
ATOM 741 N N . ARG A 1 96 ? 9.563 8.918 -17.673 1.00 92.25 96 ARG A N 1
ATOM 742 C CA . ARG A 1 96 ? 8.836 8.384 -16.516 1.00 92.25 96 ARG A CA 1
ATOM 743 C C . ARG A 1 96 ? 9.762 7.542 -15.651 1.00 92.25 96 ARG A C 1
ATOM 745 O O . ARG A 1 96 ? 10.505 6.710 -16.162 1.00 92.25 96 ARG A O 1
ATOM 752 N N . ASP A 1 97 ? 9.691 7.754 -14.342 1.00 92.38 97 ASP A N 1
ATOM 753 C CA . ASP A 1 97 ? 10.360 6.912 -13.346 1.00 92.38 97 ASP A CA 1
ATOM 754 C C . ASP A 1 97 ? 9.400 5.775 -12.977 1.00 92.38 97 ASP A C 1
ATOM 756 O O . ASP A 1 97 ? 8.502 5.954 -12.148 1.00 92.38 97 ASP A O 1
ATOM 760 N N . LEU A 1 98 ? 9.545 4.624 -13.638 1.00 94.12 98 LEU A N 1
ATOM 761 C CA . LEU A 1 98 ? 8.625 3.495 -13.467 1.00 94.12 98 LEU A CA 1
ATOM 762 C C . LEU A 1 98 ? 8.727 2.881 -12.069 1.00 94.12 98 LEU A C 1
ATOM 764 O O . LEU A 1 98 ? 7.728 2.403 -11.535 1.00 94.12 98 LEU A O 1
ATOM 768 N N . GLY A 1 99 ? 9.906 2.954 -11.444 1.00 91.94 99 GLY A N 1
ATOM 769 C CA . GLY A 1 99 ? 10.093 2.518 -10.060 1.00 91.94 99 GLY A CA 1
ATOM 770 C C . GLY A 1 99 ? 9.279 3.372 -9.088 1.00 91.94 99 GLY A C 1
ATOM 771 O O . GLY A 1 99 ? 8.560 2.849 -8.237 1.00 91.94 99 GLY A O 1
ATOM 772 N N . LEU A 1 100 ? 9.332 4.696 -9.253 1.00 90.12 100 LEU A N 1
ATOM 773 C CA . LEU A 1 100 ? 8.553 5.625 -8.435 1.00 90.12 100 LEU A CA 1
ATOM 774 C C . LEU A 1 100 ? 7.041 5.516 -8.690 1.00 90.12 100 LEU A C 1
ATOM 776 O O . LEU A 1 100 ? 6.246 5.680 -7.762 1.00 90.12 100 LEU A O 1
ATOM 780 N N . GLU A 1 101 ? 6.624 5.281 -9.934 1.00 94.38 101 GLU A N 1
ATOM 781 C CA . GLU A 1 101 ? 5.214 5.053 -10.270 1.00 94.38 101 GLU A CA 1
ATOM 782 C C . GLU A 1 101 ? 4.670 3.771 -9.625 1.00 94.38 101 GLU A C 1
ATOM 784 O O . GLU A 1 101 ? 3.592 3.813 -9.024 1.00 94.38 101 GLU A O 1
ATOM 789 N N . GLU A 1 102 ? 5.429 2.671 -9.673 1.00 95.44 102 GLU A N 1
ATOM 790 C CA . GLU A 1 102 ? 5.082 1.410 -9.007 1.00 95.44 102 GLU A CA 1
ATOM 791 C C . GLU A 1 102 ? 5.000 1.581 -7.491 1.00 95.44 102 GLU A C 1
ATOM 793 O O . GLU A 1 102 ? 3.973 1.240 -6.901 1.00 95.44 102 GLU A O 1
ATOM 798 N N . GLU A 1 103 ? 6.007 2.200 -6.866 1.00 93.38 103 GLU A N 1
ATOM 799 C CA . GLU A 1 103 ? 6.014 2.449 -5.421 1.00 93.38 103 GLU A CA 1
ATOM 800 C C . GLU A 1 103 ? 4.781 3.265 -4.995 1.00 93.38 103 GLU A C 1
ATOM 802 O O . GLU A 1 103 ? 4.087 2.933 -4.027 1.00 93.38 103 GLU A O 1
ATOM 807 N N . ARG A 1 104 ? 4.461 4.333 -5.738 1.00 93.19 104 ARG A N 1
ATOM 808 C CA . ARG A 1 104 ? 3.274 5.160 -5.477 1.00 93.19 104 ARG A CA 1
ATOM 809 C C . ARG A 1 104 ? 1.985 4.361 -5.630 1.00 93.19 104 ARG A C 1
ATOM 811 O O . ARG A 1 104 ? 1.087 4.511 -4.795 1.00 93.19 104 ARG A O 1
ATOM 818 N N . ALA A 1 105 ? 1.868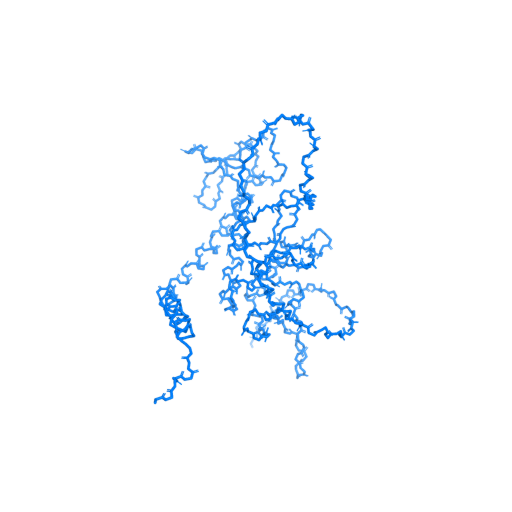 3.543 -6.675 1.00 96.31 105 ALA A N 1
ATOM 819 C CA . ALA A 1 105 ? 0.689 2.716 -6.912 1.00 96.31 105 ALA A CA 1
ATOM 820 C C . ALA A 1 105 ? 0.517 1.658 -5.810 1.00 96.31 105 ALA A C 1
ATOM 822 O O . ALA A 1 105 ? -0.592 1.484 -5.296 1.00 96.31 105 ALA A O 1
ATOM 823 N N . PHE A 1 106 ? 1.616 1.029 -5.382 1.00 96.38 106 PHE A N 1
ATOM 824 C CA . PHE A 1 106 ? 1.653 0.073 -4.281 1.00 96.38 106 PHE A CA 1
ATOM 825 C C . PHE A 1 106 ? 1.146 0.694 -2.976 1.00 96.38 106 PHE A C 1
ATOM 827 O O . PHE A 1 106 ? 0.156 0.213 -2.419 1.00 96.38 106 PHE A O 1
ATOM 834 N N . TRP A 1 107 ? 1.751 1.797 -2.517 1.00 95.25 107 TRP A N 1
ATOM 835 C CA . TRP A 1 107 ? 1.357 2.431 -1.252 1.00 95.25 107 TRP A CA 1
ATOM 836 C C . TRP A 1 107 ? -0.052 3.017 -1.299 1.00 95.25 107 TRP A C 1
ATOM 838 O O . TRP A 1 107 ? -0.783 2.940 -0.312 1.00 95.25 107 TRP A O 1
ATOM 848 N N . THR A 1 108 ? -0.474 3.549 -2.449 1.00 95.62 108 THR A N 1
ATOM 849 C CA . THR A 1 108 ? -1.856 4.019 -2.630 1.00 95.62 108 THR A CA 1
ATOM 850 C C . THR A 1 108 ? -2.844 2.869 -2.454 1.00 95.62 108 THR A C 1
ATOM 852 O O . THR A 1 108 ? -3.827 3.017 -1.727 1.00 95.62 108 THR A O 1
ATOM 855 N N . ARG A 1 109 ? -2.576 1.710 -3.070 1.00 96.56 109 ARG A N 1
ATOM 856 C CA . ARG A 1 109 ? -3.409 0.510 -2.929 1.00 96.56 109 ARG A CA 1
ATOM 857 C C . ARG A 1 109 ? -3.403 -0.017 -1.502 1.00 96.56 109 ARG A C 1
ATOM 859 O O . ARG A 1 109 ? -4.474 -0.236 -0.955 1.00 96.56 109 ARG A O 1
ATOM 866 N N . ALA A 1 110 ? -2.233 -0.145 -0.885 1.00 96.25 110 ALA A N 1
ATOM 867 C CA . ALA A 1 110 ? -2.088 -0.591 0.498 1.00 96.25 110 ALA A CA 1
ATOM 868 C C . ALA A 1 110 ? -2.917 0.261 1.475 1.00 96.25 110 ALA A C 1
ATOM 870 O O . ALA A 1 110 ? -3.726 -0.274 2.230 1.00 96.25 110 ALA A O 1
ATOM 871 N N . VAL A 1 111 ? -2.779 1.591 1.417 1.00 95.12 111 VAL A N 1
ATOM 872 C CA . VAL A 1 111 ? -3.532 2.508 2.289 1.00 95.12 111 VAL A CA 1
ATOM 873 C C . VAL A 1 111 ? -5.038 2.402 2.040 1.00 95.12 111 VAL A C 1
ATOM 875 O O . VAL A 1 111 ? -5.808 2.334 2.995 1.00 95.12 111 VAL A O 1
ATOM 878 N N . VAL A 1 112 ? -5.474 2.388 0.775 1.00 94.88 112 VAL A N 1
ATOM 879 C CA . VAL A 1 112 ? -6.905 2.300 0.434 1.00 94.88 112 VAL A CA 1
ATOM 880 C C . VAL A 1 112 ? -7.513 0.993 0.931 1.00 94.88 112 VAL A C 1
ATOM 882 O O . VAL A 1 112 ? -8.593 1.027 1.514 1.00 94.88 112 VAL A O 1
ATOM 885 N N . GLU A 1 113 ? -6.832 -0.134 0.737 1.00 95.75 113 GLU A N 1
ATOM 886 C CA . GLU A 1 113 ? -7.342 -1.448 1.136 1.00 95.75 113 GLU A CA 1
ATOM 887 C C . GLU A 1 113 ? -7.392 -1.613 2.654 1.00 95.75 113 GLU A C 1
ATOM 889 O O . GLU A 1 113 ? -8.411 -2.055 3.179 1.00 95.75 113 GLU A O 1
ATOM 894 N N . VAL A 1 114 ? -6.352 -1.181 3.377 1.00 95.56 114 VAL A N 1
ATOM 895 C CA . VAL A 1 114 ? -6.358 -1.224 4.847 1.00 95.56 114 VAL A CA 1
ATOM 896 C C . VAL A 1 114 ? -7.484 -0.354 5.404 1.00 95.56 114 VAL A C 1
ATOM 898 O O . VAL A 1 114 ? -8.247 -0.817 6.249 1.00 95.56 114 VAL A O 1
ATOM 901 N N . LEU A 1 115 ? -7.656 0.875 4.904 1.00 93.75 115 LEU A N 1
ATOM 902 C CA . LEU A 1 115 ? -8.756 1.747 5.335 1.00 93.75 115 LEU A CA 1
ATOM 903 C C . LEU A 1 115 ? -10.132 1.157 4.996 1.00 93.75 115 LEU A C 1
ATOM 905 O O . LEU A 1 115 ? -11.047 1.256 5.809 1.00 93.75 115 LEU A O 1
ATOM 909 N N . ARG A 1 116 ? -10.281 0.536 3.818 1.00 92.94 116 ARG A N 1
ATOM 910 C CA . ARG A 1 116 ? -11.530 -0.109 3.386 1.00 92.94 116 ARG A CA 1
ATOM 911 C C . ARG A 1 116 ? -11.891 -1.294 4.279 1.00 92.94 116 ARG A C 1
ATOM 913 O O . ARG A 1 116 ? -13.049 -1.422 4.650 1.00 92.94 116 ARG A O 1
ATOM 920 N N . ALA A 1 117 ? -10.919 -2.151 4.584 1.00 93.69 117 ALA A N 1
ATOM 921 C CA . ALA A 1 117 ? -11.141 -3.385 5.332 1.00 93.69 117 ALA A CA 1
ATOM 922 C C . ALA A 1 117 ? -11.345 -3.146 6.834 1.00 93.69 117 ALA A C 1
ATOM 924 O O . ALA A 1 117 ? -12.091 -3.878 7.471 1.00 93.69 117 ALA A O 1
ATOM 925 N N . THR A 1 118 ? -10.695 -2.126 7.402 1.00 93.12 118 THR A N 1
ATOM 926 C CA . THR A 1 118 ? -10.675 -1.915 8.861 1.00 93.12 118 THR A CA 1
ATOM 927 C C . THR A 1 118 ? -11.543 -0.748 9.335 1.00 93.12 118 THR A C 1
ATOM 929 O O . THR A 1 118 ? -11.915 -0.700 10.503 1.00 93.12 118 THR A O 1
ATOM 932 N N . GLY A 1 119 ? -11.841 0.230 8.470 1.00 90.06 119 GLY A N 1
ATOM 933 C CA . GLY A 1 119 ? -12.589 1.433 8.852 1.00 90.06 119 GLY A CA 1
ATOM 934 C C . GLY A 1 119 ? -11.853 2.364 9.828 1.00 90.06 119 GLY A C 1
ATOM 935 O O . GLY A 1 119 ? -12.472 3.265 10.398 1.00 90.06 119 GLY A O 1
ATOM 936 N N . ILE A 1 120 ? -10.546 2.169 10.035 1.00 90.81 120 ILE A N 1
ATOM 937 C CA . ILE A 1 120 ? -9.729 2.995 10.935 1.00 90.81 120 ILE A CA 1
ATOM 938 C C . ILE A 1 120 ? -9.543 4.421 10.388 1.00 90.81 120 ILE A C 1
ATOM 940 O O . ILE A 1 120 ? -9.701 4.695 9.194 1.00 90.81 120 ILE A O 1
ATOM 944 N N . ARG A 1 121 ? -9.215 5.375 11.263 1.00 87.50 121 ARG A N 1
ATOM 945 C CA . ARG A 1 121 ? -8.962 6.775 10.885 1.00 87.50 121 ARG A CA 1
ATOM 946 C C . ARG A 1 121 ? -7.726 6.872 10.000 1.00 87.50 121 ARG A C 1
ATOM 948 O O . ARG A 1 121 ? -6.785 6.119 10.166 1.00 87.50 121 ARG A O 1
ATOM 955 N N . ILE A 1 122 ? -7.658 7.877 9.128 1.00 85.56 122 ILE A N 1
ATOM 956 C CA . ILE A 1 122 ? -6.539 8.048 8.180 1.00 85.56 122 ILE A CA 1
ATOM 957 C C . ILE A 1 122 ? -5.153 8.185 8.839 1.00 85.56 122 ILE A C 1
ATOM 959 O O . ILE A 1 122 ? -4.143 7.896 8.205 1.00 85.56 122 ILE A O 1
ATOM 963 N N . GLU A 1 123 ? -5.080 8.648 10.086 1.00 85.12 123 GLU A N 1
ATOM 964 C CA . GLU A 1 123 ? -3.838 8.690 10.865 1.00 85.12 123 GLU A CA 1
ATOM 965 C C . GLU A 1 123 ? -3.437 7.351 11.503 1.00 85.12 123 GLU A C 1
ATOM 967 O O . GLU A 1 123 ? -2.258 7.158 11.770 1.00 85.12 123 GLU A O 1
ATOM 972 N N . GLU A 1 124 ? -4.379 6.436 11.737 1.00 89.69 124 GLU A N 1
ATOM 973 C CA . GLU A 1 124 ? -4.140 5.169 12.444 1.00 89.69 124 GLU A CA 1
ATOM 974 C C . GLU A 1 124 ? -3.274 4.175 11.648 1.00 89.69 124 GLU A C 1
ATOM 976 O O . GLU A 1 124 ? -2.392 3.586 12.266 1.00 89.69 124 GLU A O 1
ATOM 981 N N . PRO A 1 125 ? -3.385 4.045 10.303 1.00 91.19 125 PRO A N 1
ATOM 982 C CA . PRO A 1 125 ? -2.461 3.234 9.517 1.00 91.19 125 PRO A CA 1
ATOM 983 C C . PRO A 1 125 ? -0.999 3.630 9.723 1.00 91.19 125 PRO A C 1
ATOM 985 O O . PRO A 1 125 ? -0.126 2.774 9.739 1.00 91.19 125 PRO A O 1
ATOM 988 N N . LEU A 1 126 ? -0.722 4.923 9.917 1.00 89.06 126 LEU A N 1
ATOM 989 C CA . LEU A 1 126 ? 0.646 5.427 10.083 1.00 89.06 126 LEU A CA 1
ATOM 990 C C . LEU A 1 126 ? 1.258 5.061 11.442 1.00 89.06 126 LEU A C 1
ATOM 992 O O . LEU A 1 126 ? 2.468 5.173 11.605 1.00 89.06 126 LEU A O 1
ATOM 996 N N . ALA A 1 127 ? 0.429 4.641 12.397 1.00 88.81 127 ALA A N 1
ATOM 997 C CA . ALA A 1 127 ? 0.852 4.145 13.700 1.00 88.81 127 ALA A CA 1
ATOM 998 C C . ALA A 1 127 ? 0.877 2.608 13.766 1.00 88.81 127 ALA A C 1
ATOM 1000 O O . ALA A 1 127 ? 1.289 2.054 14.784 1.00 88.81 127 ALA A O 1
ATOM 1001 N N . LEU A 1 128 ? 0.445 1.909 12.706 1.00 92.56 128 LEU A N 1
ATOM 1002 C CA . LEU A 1 128 ? 0.519 0.453 12.662 1.00 92.56 128 LEU A CA 1
ATOM 1003 C C . LEU A 1 128 ? 1.977 0.017 12.603 1.00 92.56 128 LEU A C 1
ATOM 1005 O O . LEU A 1 128 ? 2.728 0.412 11.708 1.00 92.56 128 LEU A O 1
ATOM 1009 N N . SER A 1 129 ? 2.350 -0.832 13.550 1.00 91.94 129 SER A N 1
ATOM 1010 C CA . SER A 1 129 ? 3.680 -1.422 13.641 1.00 91.94 129 SER A CA 1
ATOM 1011 C C . SER A 1 129 ? 3.605 -2.937 13.528 1.00 91.94 129 SER A C 1
ATOM 1013 O O . SER A 1 129 ? 2.523 -3.522 13.560 1.00 91.94 129 SER A O 1
ATOM 1015 N N . HIS A 1 130 ? 4.758 -3.592 13.434 1.00 89.81 130 HIS A N 1
ATOM 1016 C CA . HIS A 1 130 ? 4.828 -5.047 13.511 1.00 89.81 130 HIS A CA 1
ATOM 1017 C C . HIS A 1 130 ? 4.171 -5.593 14.793 1.00 89.81 130 HIS A C 1
ATOM 1019 O O . HIS A 1 130 ? 3.530 -6.637 14.753 1.00 89.81 130 HIS A O 1
ATOM 1025 N N . HIS A 1 131 ? 4.245 -4.847 15.900 1.00 89.62 131 HIS A N 1
ATOM 1026 C CA . HIS A 1 131 ? 3.610 -5.207 17.172 1.00 89.62 131 HIS A CA 1
ATOM 1027 C C . HIS A 1 131 ? 2.084 -5.076 17.162 1.00 89.62 131 HIS A C 1
ATOM 1029 O O . HIS A 1 131 ? 1.426 -5.626 18.035 1.00 89.62 131 HIS A O 1
ATOM 1035 N N . SER A 1 132 ? 1.509 -4.388 16.172 1.00 91.19 132 SER A N 1
ATOM 1036 C CA . SER A 1 132 ? 0.057 -4.313 16.003 1.00 91.19 132 SER A CA 1
ATOM 1037 C C . SER A 1 132 ? -0.544 -5.632 15.505 1.00 91.19 132 SER A C 1
ATOM 1039 O O . SER A 1 132 ? -1.761 -5.779 15.528 1.00 91.19 132 SER A O 1
ATOM 1041 N N . LEU A 1 133 ? 0.269 -6.579 15.028 1.00 92.25 133 LEU A N 1
ATOM 1042 C CA . LEU A 1 133 ? -0.186 -7.886 14.557 1.00 92.25 133 LEU A CA 1
ATOM 1043 C C . LEU A 1 133 ? -0.080 -8.898 15.696 1.00 92.25 133 LEU A C 1
ATOM 1045 O O . LEU A 1 133 ? 1.015 -9.283 16.101 1.00 92.25 133 LEU A O 1
ATOM 1049 N N . VAL A 1 134 ? -1.229 -9.337 16.195 1.00 91.88 134 VAL A N 1
ATOM 1050 C CA . VAL A 1 134 ? -1.333 -10.266 17.322 1.00 91.88 134 VAL A CA 1
ATOM 1051 C C . VAL A 1 134 ? -1.944 -11.565 16.822 1.00 91.88 134 VAL A C 1
ATOM 1053 O O . VAL A 1 134 ? -2.892 -11.552 16.047 1.00 91.88 134 VAL A O 1
ATOM 1056 N N . GLN A 1 135 ? -1.415 -12.704 17.253 1.00 90.69 135 GLN A N 1
ATOM 1057 C CA . GLN A 1 135 ? -2.038 -14.000 16.990 1.00 90.69 135 GLN A CA 1
ATOM 1058 C C . GLN A 1 135 ? -2.845 -14.406 18.216 1.00 90.69 135 GLN A C 1
ATOM 1060 O O . GLN A 1 135 ? -2.320 -14.411 19.329 1.00 90.69 135 GLN A O 1
ATOM 1065 N N . TYR A 1 136 ? -4.113 -14.745 18.015 1.00 89.62 136 TYR A N 1
ATOM 1066 C CA . TYR A 1 136 ? -4.982 -15.241 19.070 1.00 89.62 136 TYR A CA 1
ATOM 1067 C C . TYR A 1 136 ? -5.334 -16.698 18.808 1.00 89.62 136 TYR A C 1
ATOM 1069 O O . TYR A 1 136 ? -5.828 -17.039 17.738 1.00 89.62 136 TYR A O 1
ATOM 1077 N N . ARG A 1 137 ? -5.077 -17.563 19.789 1.00 91.06 137 ARG A N 1
ATOM 1078 C CA . ARG A 1 137 ? -5.458 -18.971 19.717 1.00 91.06 137 ARG A CA 1
ATOM 1079 C C . ARG A 1 137 ? -6.834 -19.148 20.339 1.00 91.06 137 ARG A C 1
ATOM 1081 O O . ARG A 1 137 ? -6.997 -18.856 21.523 1.00 91.06 137 ARG A O 1
ATOM 1088 N N . LEU A 1 138 ? -7.804 -19.641 19.572 1.00 89.38 138 LEU A N 1
ATOM 1089 C CA . LEU A 1 138 ? -9.132 -19.916 20.115 1.00 89.38 138 LEU A CA 1
ATOM 1090 C C . LEU A 1 138 ? -9.032 -21.023 21.176 1.00 89.38 138 LEU A C 1
ATOM 1092 O O . LEU A 1 138 ? -8.473 -22.082 20.889 1.00 89.38 138 LEU A O 1
ATOM 1096 N N . PRO A 1 139 ? -9.589 -20.823 22.381 1.00 88.31 139 PRO A N 1
ATOM 1097 C CA . PRO A 1 139 ? -9.490 -21.805 23.458 1.00 88.31 139 PRO A CA 1
ATOM 1098 C C . PRO A 1 139 ? -10.253 -23.099 23.145 1.00 88.31 139 PRO A C 1
ATOM 1100 O O . PRO A 1 139 ? -9.852 -24.165 23.596 1.00 88.31 139 PRO A O 1
ATOM 1103 N N . THR A 1 140 ? -11.326 -23.017 22.355 1.00 87.25 140 THR A N 1
ATOM 1104 C CA . THR A 1 140 ? -12.193 -24.162 22.046 1.00 87.25 140 THR A CA 1
ATOM 1105 C C . THR A 1 140 ? -11.656 -25.018 20.899 1.00 87.25 140 THR A C 1
ATOM 1107 O O . THR A 1 140 ? -11.670 -26.239 20.991 1.00 87.25 140 THR A O 1
ATOM 1110 N N . THR A 1 141 ? -11.182 -24.396 19.814 1.00 90.75 141 THR A N 1
ATOM 1111 C CA . THR A 1 141 ? -10.735 -25.104 18.597 1.00 90.75 141 THR A CA 1
ATOM 1112 C C . THR A 1 141 ? -9.217 -25.211 18.480 1.00 90.75 141 THR A C 1
ATOM 1114 O O . THR A 1 141 ? -8.710 -26.020 17.709 1.00 90.75 141 THR A O 1
ATOM 1117 N N . GLY A 1 142 ? -8.465 -24.391 19.218 1.00 88.69 142 GLY A N 1
ATOM 1118 C CA . GLY A 1 142 ? -7.013 -24.294 19.094 1.00 88.69 142 GLY A CA 1
ATOM 1119 C C . GLY A 1 142 ? -6.530 -23.574 17.830 1.00 88.69 142 GLY A C 1
ATOM 1120 O O . GLY A 1 142 ? -5.316 -23.502 17.637 1.00 88.69 142 GLY A O 1
ATOM 1121 N N . GLU A 1 143 ? -7.439 -23.047 17.004 1.00 89.50 143 GLU A N 1
ATOM 1122 C CA . GLU A 1 143 ? -7.146 -22.340 15.754 1.00 89.50 143 GLU A CA 1
ATOM 1123 C C . GLU A 1 143 ? -6.457 -20.993 16.016 1.00 89.50 143 GLU A C 1
ATOM 1125 O O . GLU A 1 143 ? -6.825 -20.270 16.944 1.00 89.50 143 GLU A O 1
ATOM 1130 N N . LEU A 1 144 ? -5.449 -20.660 15.202 1.00 90.06 144 LEU A N 1
ATOM 1131 C CA . LEU A 1 144 ? -4.742 -19.382 15.268 1.00 90.06 144 LEU A CA 1
ATOM 1132 C C . LEU A 1 144 ? -5.408 -18.360 14.356 1.00 90.06 144 LEU A C 1
ATOM 1134 O O . LEU A 1 144 ? -5.430 -18.511 13.137 1.00 90.06 144 LEU A O 1
ATOM 1138 N N . VAL A 1 145 ? -5.881 -17.282 14.963 1.00 89.31 145 VAL A N 1
ATOM 1139 C CA . VAL A 1 145 ? -6.588 -16.205 14.292 1.00 89.31 145 VAL A CA 1
ATOM 1140 C C . VAL A 1 145 ? -5.771 -14.913 14.384 1.00 89.31 145 VAL A C 1
ATOM 1142 O O . VAL A 1 145 ? -5.453 -14.463 15.491 1.00 89.31 145 VAL A O 1
ATOM 1145 N N . PRO A 1 146 ? -5.403 -14.297 13.247 1.00 93.06 146 PRO A N 1
ATOM 1146 C CA . PRO A 1 146 ? -4.692 -13.029 13.246 1.00 93.06 146 PRO A CA 1
ATOM 1147 C C . PRO A 1 146 ? -5.623 -11.875 13.636 1.00 93.06 146 PRO A C 1
ATOM 1149 O O . PRO A 1 146 ? -6.709 -11.693 13.081 1.00 93.06 146 PRO A O 1
ATOM 1152 N N . LEU A 1 147 ? -5.162 -11.063 14.581 1.00 94.56 147 LEU A N 1
ATOM 1153 C CA . LEU A 1 147 ? -5.801 -9.844 15.053 1.00 94.56 147 LEU A CA 1
ATOM 1154 C C . LEU A 1 147 ? -4.912 -8.634 14.759 1.00 94.56 147 LEU A C 1
ATOM 1156 O O . LEU A 1 147 ? -3.683 -8.700 14.808 1.00 94.56 147 LEU A O 1
ATOM 1160 N N . LEU A 1 148 ? -5.558 -7.506 14.492 1.00 94.94 148 LEU A N 1
ATOM 1161 C CA . LEU A 1 148 ? -4.929 -6.210 14.310 1.00 94.94 148 LEU A CA 1
ATOM 1162 C C . LEU A 1 148 ? -5.297 -5.298 15.483 1.00 94.94 148 LEU A C 1
ATOM 1164 O O . LEU A 1 148 ? -6.449 -4.888 15.632 1.00 94.94 148 LEU A O 1
ATOM 1168 N N . GLN A 1 149 ? -4.305 -4.972 16.303 1.00 93.75 149 GLN A N 1
ATOM 1169 C CA . GLN A 1 149 ? -4.414 -4.060 17.432 1.00 93.75 149 GLN A CA 1
ATOM 1170 C C . GLN A 1 149 ? -4.242 -2.612 16.974 1.00 93.75 149 GLN A C 1
ATOM 1172 O O . GLN A 1 149 ? -3.202 -2.213 16.445 1.00 93.75 149 GLN A O 1
ATOM 1177 N N . ILE A 1 150 ? -5.273 -1.808 17.215 1.00 90.69 150 ILE A N 1
ATOM 1178 C CA . ILE A 1 150 ? -5.292 -0.378 16.939 1.00 90.69 150 ILE A CA 1
ATOM 1179 C C . ILE A 1 150 ? -5.116 0.370 18.256 1.00 90.69 150 ILE A C 1
ATOM 1181 O O . ILE A 1 150 ? -6.020 0.406 19.094 1.00 90.69 150 ILE A O 1
ATOM 1185 N N . VAL A 1 151 ? -3.946 0.991 18.407 1.00 82.62 151 VAL A N 1
ATOM 1186 C CA . VAL A 1 151 ? -3.615 1.850 19.549 1.00 82.62 151 VAL A CA 1
ATOM 1187 C C . VAL A 1 151 ? -4.575 3.051 19.579 1.00 82.62 151 VAL A C 1
ATOM 1189 O O . VAL A 1 151 ? -4.901 3.600 18.518 1.00 82.62 151 VAL A O 1
ATOM 1192 N N . PRO A 1 152 ? -5.036 3.491 20.765 1.00 74.88 152 PRO A N 1
ATOM 1193 C CA . PRO A 1 152 ? -5.957 4.614 20.893 1.00 74.88 152 PRO A CA 1
ATOM 1194 C C . PRO A 1 152 ? -5.422 5.891 20.230 1.00 74.88 152 PRO A C 1
ATOM 1196 O O . PRO A 1 152 ? -4.295 6.326 20.474 1.00 74.88 152 PRO A O 1
ATOM 1199 N N . SER A 1 153 ? -6.272 6.537 19.426 1.00 72.00 153 SER A N 1
ATOM 1200 C CA . SER A 1 153 ? -5.984 7.827 18.792 1.00 72.00 153 SER A CA 1
ATOM 1201 C C . SER A 1 153 ? -6.932 8.902 19.316 1.00 72.00 153 SER A C 1
ATOM 1203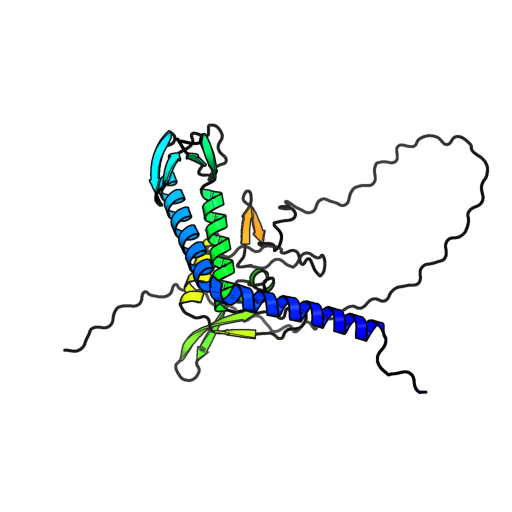 O O . SER A 1 153 ? -8.136 8.850 19.067 1.00 72.00 153 SER A O 1
ATOM 1205 N N . LYS A 1 154 ? -6.369 9.904 20.011 1.00 63.84 154 LYS A N 1
ATOM 1206 C CA . LYS A 1 154 ? -6.964 11.175 20.496 1.00 63.84 154 LYS A CA 1
ATOM 1207 C C . LYS A 1 154 ? -8.168 11.117 21.438 1.00 63.84 154 LYS A C 1
ATOM 1209 O O . LYS A 1 154 ? -8.232 11.932 22.348 1.00 63.84 154 LYS A O 1
ATOM 1214 N N . THR A 1 155 ? -9.153 10.277 21.152 1.00 55.94 155 THR A N 1
ATOM 1215 C CA . THR A 1 155 ? -10.451 10.192 21.837 1.00 55.94 155 THR A CA 1
ATOM 1216 C C . THR A 1 155 ? -11.045 8.784 21.767 1.00 55.94 155 THR A C 1
ATOM 1218 O O . THR A 1 155 ? -12.216 8.618 22.082 1.00 55.94 155 THR A O 1
ATOM 1221 N N . ASP A 1 156 ? -10.298 7.803 21.260 1.00 64.75 156 ASP A N 1
ATOM 1222 C CA . ASP A 1 156 ? -10.798 6.449 21.016 1.00 64.75 156 ASP A CA 1
ATOM 1223 C C . ASP A 1 156 ? -10.202 5.447 21.990 1.00 64.75 156 ASP A C 1
ATOM 1225 O O . ASP A 1 156 ? -9.116 5.678 22.527 1.00 64.75 156 ASP A O 1
ATOM 1229 N N . THR A 1 157 ? -10.903 4.337 22.183 1.00 76.69 157 THR A N 1
ATOM 1230 C CA . THR A 1 157 ? -10.393 3.199 22.940 1.00 76.69 157 THR A CA 1
ATOM 1231 C C . THR A 1 157 ? -9.475 2.357 22.065 1.00 76.69 157 THR A C 1
ATOM 1233 O O . THR A 1 157 ? -9.486 2.434 20.833 1.00 76.69 157 THR A O 1
ATOM 1236 N N . GLU A 1 158 ? -8.662 1.536 22.715 1.00 84.81 158 GLU A N 1
ATOM 1237 C CA . GLU A 1 158 ? -7.943 0.477 22.026 1.00 84.81 158 GLU A CA 1
ATOM 1238 C C . GLU A 1 158 ? -8.939 -0.495 21.378 1.00 84.81 158 GLU A C 1
ATOM 1240 O O . GLU A 1 158 ? -9.996 -0.784 21.949 1.00 84.81 158 GLU A O 1
ATOM 1245 N N . ARG A 1 159 ? -8.637 -0.954 20.159 1.00 89.94 159 ARG A N 1
ATOM 1246 C CA . ARG A 1 159 ? -9.508 -1.863 19.399 1.00 89.94 159 ARG A CA 1
ATOM 1247 C C . ARG A 1 159 ? -8.700 -3.036 18.869 1.00 89.94 159 ARG A C 1
ATOM 1249 O O . ARG A 1 159 ? -7.615 -2.838 18.331 1.00 89.94 159 ARG A O 1
ATOM 1256 N N . LEU A 1 160 ? -9.263 -4.234 18.967 1.00 92.44 160 LEU A N 1
ATOM 1257 C CA . LEU A 1 160 ? -8.754 -5.435 18.312 1.00 92.44 160 LEU A CA 1
ATOM 1258 C C . LEU A 1 160 ? -9.688 -5.785 17.155 1.00 92.44 160 LEU A C 1
ATOM 1260 O O . LEU A 1 160 ? -10.888 -5.961 17.357 1.00 92.44 160 LEU A O 1
ATOM 1264 N N . LEU A 1 161 ? -9.142 -5.848 15.943 1.00 93.06 161 LEU A N 1
ATOM 1265 C CA . LEU A 1 161 ? -9.885 -6.177 14.730 1.00 93.06 161 LEU A CA 1
ATOM 1266 C C . LEU A 1 161 ? -9.479 -7.558 14.229 1.00 93.06 161 LEU A C 1
ATOM 1268 O O . LEU A 1 161 ? -8.292 -7.866 14.164 1.00 93.06 161 LEU A O 1
ATOM 1272 N N . LEU A 1 162 ? -10.455 -8.365 13.830 1.00 93.81 162 LEU A N 1
ATOM 1273 C CA . LEU A 1 162 ? -10.195 -9.619 13.133 1.00 93.81 162 LEU A CA 1
ATOM 1274 C C . LEU A 1 162 ? -9.589 -9.334 11.752 1.00 93.81 162 LEU A C 1
ATOM 1276 O O . LEU A 1 162 ? -10.113 -8.505 11.004 1.00 93.81 162 LEU A O 1
ATOM 1280 N N . VAL A 1 163 ? -8.500 -10.018 11.402 1.00 94.19 163 VAL A N 1
ATOM 1281 C CA . VAL A 1 163 ? -7.879 -9.887 10.080 1.00 94.19 163 VAL A CA 1
ATOM 1282 C C . VAL A 1 163 ? -8.521 -10.888 9.122 1.00 94.19 163 VAL A C 1
ATOM 1284 O O . VAL A 1 163 ? -8.323 -12.092 9.254 1.00 94.19 163 VAL A O 1
ATOM 1287 N N . SER A 1 164 ? -9.289 -10.388 8.148 1.00 92.75 164 SER A N 1
ATOM 1288 C CA . SER A 1 164 ? -9.823 -11.226 7.066 1.00 92.75 164 SER A CA 1
ATOM 1289 C C . SER A 1 164 ? -8.702 -11.705 6.128 1.00 92.75 164 SER A C 1
ATOM 1291 O O . SER A 1 164 ? -7.654 -11.052 6.067 1.00 92.75 164 SER A O 1
ATOM 1293 N N . PRO A 1 165 ? -8.901 -12.787 5.354 1.00 92.38 165 PRO A N 1
ATOM 1294 C CA . PRO A 1 165 ? -7.907 -13.264 4.388 1.00 92.38 165 PRO A CA 1
ATOM 1295 C C . PRO A 1 165 ? -7.457 -12.179 3.399 1.00 92.38 165 PRO A C 1
ATOM 1297 O O . PRO A 1 165 ? -6.265 -12.002 3.164 1.00 92.38 165 PRO A O 1
ATOM 1300 N N . GLU A 1 166 ? -8.383 -11.356 2.899 1.00 91.94 166 GLU A N 1
ATOM 1301 C CA . GLU A 1 166 ? -8.055 -10.282 1.954 1.00 91.94 166 GLU A CA 1
ATOM 1302 C C . GLU A 1 166 ? -7.205 -9.183 2.605 1.00 91.94 166 GLU A C 1
ATOM 1304 O O . GLU A 1 166 ? -6.343 -8.582 1.956 1.00 91.94 166 GLU A O 1
ATOM 1309 N N . LEU A 1 167 ? -7.441 -8.896 3.891 1.00 94.69 167 LEU A N 1
ATOM 1310 C CA . LEU A 1 167 ? -6.610 -7.968 4.653 1.00 94.69 167 LEU A CA 1
ATOM 1311 C C . LEU A 1 167 ? -5.240 -8.587 4.958 1.00 94.69 167 LEU A C 1
ATOM 1313 O O . LEU A 1 167 ? -4.235 -7.877 4.891 1.00 94.69 167 LEU A O 1
ATOM 1317 N N . ALA A 1 168 ? -5.183 -9.891 5.240 1.00 94.12 168 ALA A N 1
ATOM 1318 C CA . ALA A 1 168 ? -3.936 -10.616 5.456 1.00 94.12 168 ALA A CA 1
ATOM 1319 C C . ALA A 1 168 ? -3.022 -10.532 4.225 1.00 94.12 168 ALA A C 1
ATOM 1321 O O . ALA A 1 168 ? -1.846 -10.209 4.377 1.00 94.12 168 ALA A O 1
ATOM 1322 N N . ASP A 1 169 ? -3.559 -10.691 3.012 1.00 94.50 169 ASP A N 1
ATOM 1323 C CA . ASP A 1 169 ? -2.794 -10.549 1.764 1.00 94.50 169 ASP A CA 1
ATOM 1324 C C . ASP A 1 169 ? -2.190 -9.149 1.604 1.00 94.50 169 ASP A C 1
ATOM 1326 O O . ASP A 1 169 ? -1.038 -8.977 1.194 1.00 94.50 169 ASP A O 1
ATOM 1330 N N . VAL A 1 170 ? -2.966 -8.113 1.935 1.00 95.88 170 VAL A N 1
ATOM 1331 C CA . VAL A 1 170 ? -2.509 -6.720 1.860 1.00 95.88 170 VAL A CA 1
ATOM 1332 C C . VAL A 1 170 ? -1.419 -6.456 2.896 1.00 95.88 170 VAL A C 1
ATOM 1334 O O . VAL A 1 170 ? -0.388 -5.876 2.553 1.00 95.88 170 VAL A O 1
ATOM 1337 N N . LEU A 1 171 ? -1.625 -6.884 4.144 1.00 95.06 171 LEU A N 1
ATOM 1338 C CA . LEU A 1 171 ? -0.654 -6.721 5.226 1.00 95.06 171 LEU A CA 1
ATOM 1339 C C . LEU A 1 171 ? 0.628 -7.509 4.949 1.00 95.06 171 LEU A C 1
ATOM 1341 O O . LEU A 1 171 ? 1.715 -6.972 5.138 1.00 95.06 171 LEU A O 1
ATOM 1345 N N . SER A 1 172 ? 0.513 -8.730 4.429 1.00 93.62 172 SER A N 1
ATOM 1346 C CA . SER A 1 172 ? 1.648 -9.546 4.001 1.00 93.62 172 SER A CA 1
ATOM 1347 C C . SER A 1 172 ? 2.458 -8.829 2.922 1.00 93.62 172 S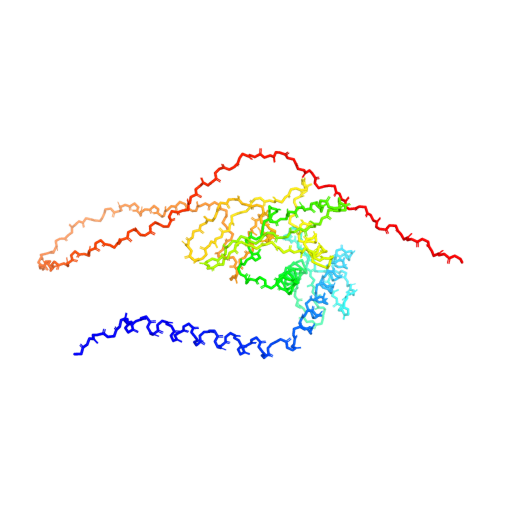ER A C 1
ATOM 1349 O O . SER A 1 172 ? 3.663 -8.642 3.079 1.00 93.62 172 SER A O 1
ATOM 1351 N N . ALA A 1 173 ? 1.798 -8.295 1.887 1.00 95.06 173 ALA A N 1
ATOM 1352 C CA . ALA A 1 173 ? 2.474 -7.526 0.844 1.00 95.06 173 ALA A CA 1
ATOM 1353 C C . ALA A 1 173 ? 3.194 -6.280 1.397 1.00 95.06 173 ALA A C 1
ATOM 1355 O O . ALA A 1 173 ? 4.302 -5.970 0.957 1.00 95.06 173 ALA A O 1
ATOM 1356 N N . ILE A 1 174 ? 2.588 -5.572 2.361 1.00 95.12 174 ILE A N 1
ATOM 1357 C CA . ILE A 1 174 ? 3.210 -4.428 3.049 1.00 95.12 174 ILE A CA 1
ATOM 1358 C C . ILE A 1 174 ? 4.454 -4.880 3.817 1.00 95.12 174 ILE A C 1
ATOM 1360 O O . ILE A 1 174 ? 5.512 -4.277 3.662 1.00 95.12 174 ILE A O 1
ATOM 1364 N N . ILE A 1 175 ? 4.349 -5.953 4.601 1.00 92.69 175 ILE A N 1
ATOM 1365 C CA . ILE A 1 175 ? 5.460 -6.495 5.388 1.00 92.69 175 ILE A CA 1
ATOM 1366 C C . ILE A 1 175 ? 6.596 -6.944 4.466 1.00 92.69 175 ILE A C 1
ATOM 1368 O O . ILE A 1 175 ? 7.738 -6.567 4.696 1.00 92.69 175 ILE A O 1
ATOM 1372 N N . CYS A 1 176 ? 6.304 -7.682 3.394 1.00 92.31 176 CYS A N 1
ATOM 1373 C CA . CYS A 1 176 ? 7.304 -8.088 2.405 1.00 92.31 176 CYS A CA 1
ATOM 1374 C C . CYS A 1 176 ? 8.016 -6.890 1.767 1.00 92.31 176 CYS A C 1
ATOM 1376 O O . CYS A 1 176 ? 9.208 -6.975 1.497 1.00 92.31 176 CYS A O 1
ATOM 1378 N N . ARG A 1 177 ? 7.311 -5.773 1.545 1.00 91.75 177 ARG A N 1
ATOM 1379 C CA . ARG A 1 177 ? 7.915 -4.543 1.012 1.00 91.75 177 ARG A CA 1
ATOM 1380 C C . ARG A 1 177 ? 8.748 -3.795 2.056 1.00 91.75 177 ARG A C 1
ATOM 1382 O O . ARG A 1 177 ? 9.744 -3.183 1.690 1.00 91.75 177 ARG A O 1
ATOM 1389 N N . ALA A 1 178 ? 8.310 -3.792 3.312 1.00 88.69 178 ALA A N 1
ATOM 1390 C CA . ALA A 1 178 ? 8.967 -3.076 4.401 1.00 88.69 178 ALA A CA 1
ATOM 1391 C C . ALA A 1 178 ? 10.199 -3.815 4.942 1.00 88.69 178 ALA A C 1
ATOM 1393 O O . ALA A 1 178 ? 11.090 -3.177 5.491 1.00 88.69 178 ALA A O 1
ATOM 1394 N N . ARG A 1 179 ? 10.245 -5.145 4.816 1.00 88.38 179 ARG A N 1
ATOM 1395 C CA . ARG A 1 179 ? 11.346 -5.967 5.325 1.00 88.38 179 ARG A CA 1
ATOM 1396 C C . ARG A 1 179 ? 12.672 -5.651 4.635 1.00 88.38 179 ARG A C 1
ATOM 1398 O O . ARG A 1 179 ? 12.749 -5.521 3.416 1.00 88.38 179 ARG A O 1
ATOM 1405 N N . GLU A 1 180 ? 13.725 -5.615 5.438 1.00 80.12 180 GLU A N 1
ATOM 1406 C CA . GLU A 1 180 ? 15.109 -5.639 4.969 1.00 80.12 180 GLU A CA 1
ATOM 1407 C C . GLU A 1 180 ? 15.517 -7.035 4.478 1.00 80.12 180 GLU A C 1
ATOM 1409 O O . GLU A 1 180 ? 14.823 -8.028 4.703 1.00 80.12 180 GLU A O 1
ATOM 1414 N N . ALA A 1 181 ? 16.708 -7.130 3.877 1.00 76.94 181 ALA A N 1
ATOM 1415 C CA . ALA A 1 181 ? 17.336 -8.403 3.515 1.00 76.94 181 ALA A CA 1
ATOM 1416 C C . ALA A 1 181 ? 17.493 -9.366 4.712 1.00 76.94 181 ALA A C 1
ATOM 1418 O O . ALA A 1 181 ? 17.516 -10.578 4.531 1.00 76.94 181 ALA A O 1
ATOM 1419 N N . THR A 1 182 ? 17.556 -8.832 5.935 1.00 79.06 182 THR A N 1
ATOM 1420 C CA . THR A 1 182 ? 17.607 -9.590 7.197 1.00 79.06 182 THR A CA 1
ATOM 1421 C C . THR A 1 182 ? 16.262 -10.217 7.586 1.00 79.06 182 THR A C 1
ATOM 1423 O O . THR A 1 182 ? 16.200 -11.026 8.509 1.00 79.06 182 THR A O 1
ATOM 1426 N N . GLY A 1 183 ? 15.167 -9.842 6.917 1.00 81.06 183 GLY A N 1
ATOM 1427 C CA . GLY A 1 183 ? 13.805 -10.276 7.230 1.00 81.06 183 GLY A CA 1
ATOM 1428 C C . GLY A 1 183 ? 13.122 -9.484 8.352 1.00 81.06 183 GLY A C 1
ATOM 1429 O O . GLY A 1 183 ? 11.931 -9.695 8.596 1.00 81.06 183 GLY A O 1
ATOM 1430 N N . ALA A 1 184 ? 13.830 -8.559 9.009 1.00 86.44 184 ALA A N 1
ATOM 1431 C CA . ALA A 1 184 ? 13.267 -7.661 10.014 1.00 86.44 184 ALA A CA 1
ATOM 1432 C C . ALA A 1 184 ? 12.596 -6.436 9.371 1.00 86.44 184 ALA A C 1
ATOM 1434 O O . ALA A 1 184 ? 12.947 -6.030 8.263 1.00 86.44 184 ALA A O 1
ATOM 1435 N N . VAL A 1 185 ? 11.624 -5.844 10.073 1.00 88.00 185 VAL A N 1
ATOM 1436 C CA . VAL A 1 185 ? 11.054 -4.539 9.703 1.00 88.00 185 VAL A CA 1
ATOM 1437 C C . VAL A 1 185 ? 11.919 -3.440 10.339 1.00 88.00 185 VAL A C 1
ATOM 1439 O O . VAL A 1 185 ? 12.053 -3.444 11.567 1.00 88.00 185 VAL A O 1
ATOM 1442 N N . PRO A 1 186 ? 12.493 -2.517 9.546 1.00 89.69 186 PRO A N 1
ATOM 1443 C CA . PRO A 1 186 ? 13.310 -1.405 10.024 1.00 89.69 186 PRO A CA 1
ATOM 1444 C C . PRO A 1 186 ? 12.627 -0.573 11.100 1.00 89.69 186 PRO A C 1
ATOM 1446 O O . PRO A 1 186 ? 11.427 -0.301 11.044 1.00 89.69 186 PRO A O 1
ATOM 1449 N N . LEU A 1 187 ? 13.415 -0.100 12.062 1.00 91.88 187 LEU A N 1
ATOM 1450 C CA . LEU A 1 187 ? 12.932 0.855 13.048 1.00 91.88 187 LEU A CA 1
ATOM 1451 C C . LEU A 1 187 ? 13.020 2.270 12.474 1.00 91.88 187 LEU A C 1
ATOM 1453 O O . LEU A 1 187 ? 14.108 2.771 12.199 1.00 91.88 187 LEU A O 1
ATOM 1457 N N . VAL A 1 188 ? 11.877 2.939 12.346 1.00 91.19 188 VAL A N 1
ATOM 1458 C CA . VAL A 1 188 ? 11.792 4.306 11.817 1.00 91.19 188 VAL A CA 1
ATOM 1459 C C . VAL A 1 188 ? 11.180 5.249 12.847 1.00 91.19 188 VAL A C 1
ATOM 1461 O O . VAL A 1 188 ? 10.378 4.845 13.690 1.00 91.19 188 VAL A O 1
ATOM 1464 N N . ARG A 1 189 ? 11.548 6.534 12.782 1.00 88.81 189 ARG A N 1
ATOM 1465 C CA . ARG A 1 189 ? 10.861 7.590 13.541 1.00 88.81 189 ARG A CA 1
ATOM 1466 C C . ARG A 1 189 ? 9.716 8.156 12.714 1.00 88.81 189 ARG A C 1
ATOM 1468 O O . ARG A 1 189 ? 9.869 8.413 11.519 1.00 88.81 189 ARG A O 1
ATOM 1475 N N . SER A 1 190 ? 8.589 8.416 13.363 1.00 85.75 190 SER A N 1
ATOM 1476 C CA . SER A 1 190 ? 7.473 9.158 12.778 1.00 85.75 190 SER A CA 1
ATOM 1477 C C . SER A 1 190 ? 7.336 10.522 13.453 1.00 85.75 190 SER A C 1
ATOM 1479 O O . SER A 1 190 ? 7.745 10.717 14.597 1.00 85.75 190 SER A O 1
ATOM 1481 N N . TYR A 1 191 ? 6.791 11.496 12.727 1.00 83.50 191 TYR A N 1
ATOM 1482 C CA . TYR A 1 191 ? 6.523 12.824 13.270 1.00 83.50 191 TYR A CA 1
ATOM 1483 C C . TYR A 1 191 ? 5.034 12.975 13.574 1.00 83.50 191 TYR A C 1
ATOM 1485 O O . TYR A 1 191 ? 4.205 12.998 12.651 1.00 83.50 191 TYR A O 1
ATOM 1493 N N . ASP A 1 192 ? 4.693 13.128 14.854 1.00 81.44 192 ASP A N 1
ATOM 1494 C CA . ASP A 1 192 ? 3.339 13.471 15.264 1.00 81.44 192 ASP A CA 1
ATOM 1495 C C . ASP A 1 192 ? 3.117 14.973 15.080 1.00 81.44 192 ASP A C 1
ATOM 1497 O O . ASP A 1 192 ? 3.622 15.813 15.821 1.00 81.44 192 ASP A O 1
ATOM 1501 N N . ARG A 1 193 ? 2.309 15.327 14.081 1.00 75.25 193 ARG A N 1
ATOM 1502 C CA . ARG A 1 193 ? 1.974 16.726 13.779 1.00 75.25 193 ARG A CA 1
ATOM 1503 C C . ARG A 1 193 ? 1.071 17.389 14.815 1.00 75.25 193 ARG A C 1
ATOM 1505 O O . ARG A 1 193 ? 0.900 18.601 14.754 1.00 75.25 193 ARG A O 1
ATOM 1512 N N . ARG A 1 194 ? 0.397 16.619 15.666 1.00 73.19 194 ARG A N 1
ATOM 1513 C CA . ARG A 1 194 ? -0.501 17.148 16.699 1.00 73.19 194 ARG A CA 1
ATOM 1514 C C . ARG A 1 194 ? 0.297 17.571 17.917 1.00 73.19 194 ARG A C 1
ATOM 1516 O O . ARG A 1 194 ? 0.043 18.640 18.454 1.00 73.19 194 ARG A O 1
ATOM 1523 N N . GLU A 1 195 ? 1.249 16.732 18.304 1.00 80.38 195 GLU A N 1
ATOM 1524 C CA . GLU A 1 195 ? 2.171 16.990 19.412 1.00 80.38 195 GLU A CA 1
ATOM 1525 C C . GLU A 1 195 ? 3.412 17.773 18.954 1.00 80.38 195 GLU A C 1
ATOM 1527 O O . GLU A 1 195 ? 4.197 18.237 19.773 1.00 80.38 195 GLU A O 1
ATOM 1532 N N . CYS A 1 196 ? 3.570 17.951 17.638 1.00 83.50 196 CYS A N 1
ATOM 1533 C CA . CYS A 1 196 ? 4.730 18.561 16.994 1.00 83.50 196 CYS A CA 1
ATOM 1534 C C . CYS A 1 196 ? 6.058 17.904 17.408 1.00 83.50 196 CYS A C 1
ATOM 1536 O O . CYS A 1 196 ? 7.095 18.569 17.449 1.00 83.50 196 CYS A O 1
ATOM 1538 N N . ALA A 1 197 ? 6.031 16.598 17.676 1.00 84.19 197 ALA A N 1
ATOM 1539 C CA . ALA A 1 197 ? 7.135 15.847 18.256 1.00 84.19 197 ALA A CA 1
ATOM 1540 C C . ALA A 1 197 ? 7.477 14.608 17.421 1.00 84.19 197 ALA A C 1
ATOM 1542 O O . ALA A 1 197 ? 6.626 14.014 16.756 1.00 84.19 197 ALA A O 1
ATOM 1543 N N . TRP A 1 198 ? 8.748 14.215 17.466 1.00 85.00 198 TRP A N 1
ATOM 1544 C CA . TRP A 1 198 ? 9.196 12.938 16.919 1.00 85.00 198 TRP A CA 1
ATOM 1545 C C . TRP A 1 198 ? 8.870 11.815 17.896 1.00 85.00 198 TRP A C 1
ATOM 1547 O O . TRP A 1 198 ? 9.163 11.928 19.085 1.00 85.00 198 TRP A O 1
ATOM 1557 N N . GLN A 1 199 ? 8.289 10.736 17.383 1.00 85.38 199 GLN A N 1
ATOM 1558 C CA . GLN A 1 199 ? 8.044 9.523 18.150 1.00 85.38 199 GLN A CA 1
ATOM 1559 C C . GLN A 1 199 ? 9.320 8.681 18.276 1.00 85.38 199 GLN A C 1
ATOM 1561 O O . GLN A 1 199 ? 10.294 8.860 17.533 1.00 85.38 199 GLN A O 1
ATOM 1566 N N . GLU A 1 200 ? 9.298 7.760 19.239 1.00 86.25 200 GLU A N 1
ATOM 1567 C CA . GLU A 1 200 ? 10.342 6.754 19.413 1.00 86.25 200 GLU A CA 1
ATOM 1568 C C . GLU A 1 200 ? 10.456 5.849 18.176 1.00 86.25 200 GLU A C 1
ATOM 1570 O O . GLU A 1 200 ? 9.544 5.752 17.353 1.00 86.25 200 GLU A O 1
ATOM 1575 N N . LEU A 1 201 ? 11.620 5.216 18.030 1.00 89.75 201 LEU A N 1
ATOM 1576 C CA . LEU A 1 201 ? 11.887 4.271 16.951 1.00 89.75 201 LEU A CA 1
ATOM 1577 C C . LEU A 1 201 ? 10.947 3.066 17.068 1.00 89.75 201 LEU A C 1
ATOM 1579 O O . LEU A 1 201 ? 10.936 2.394 18.097 1.00 89.75 201 LEU A O 1
ATOM 1583 N N . ALA A 1 202 ? 10.188 2.785 16.009 1.00 88.69 202 ALA A N 1
ATOM 1584 C CA . ALA A 1 202 ? 9.233 1.682 15.977 1.00 88.69 202 ALA A CA 1
ATOM 1585 C C . ALA A 1 202 ? 9.251 0.964 14.616 1.00 88.69 202 ALA A C 1
ATOM 1587 O O . ALA A 1 202 ? 9.512 1.608 13.594 1.00 88.69 202 ALA A O 1
ATOM 1588 N N . PRO A 1 203 ? 8.946 -0.349 14.575 1.00 92.81 203 PRO A N 1
ATOM 1589 C CA . PRO A 1 203 ? 8.888 -1.124 13.335 1.00 92.81 203 PRO A CA 1
ATOM 1590 C C . PRO A 1 203 ? 7.571 -0.846 12.595 1.00 92.81 203 PRO A C 1
ATOM 1592 O O . PRO A 1 203 ? 6.647 -1.662 12.625 1.00 92.81 203 PRO A O 1
ATOM 1595 N N . LEU A 1 204 ? 7.430 0.346 12.013 1.00 93.69 204 LEU A N 1
ATOM 1596 C CA . LEU A 1 204 ? 6.188 0.792 11.375 1.00 93.69 204 LEU A CA 1
ATOM 1597 C C . LEU A 1 204 ? 5.944 0.061 10.051 1.00 93.69 204 LEU A C 1
ATOM 1599 O O . LEU A 1 204 ? 6.825 -0.036 9.209 1.00 93.69 204 LEU A O 1
ATOM 1603 N N . LEU A 1 205 ? 4.713 -0.394 9.814 1.00 93.69 205 LEU A N 1
ATOM 1604 C CA . LEU A 1 205 ? 4.369 -1.098 8.572 1.00 93.69 205 LEU A CA 1
ATOM 1605 C C . LEU A 1 205 ? 4.353 -0.152 7.363 1.00 93.69 205 LEU A C 1
ATOM 1607 O O . LEU A 1 205 ? 4.745 -0.514 6.256 1.00 93.69 205 LEU A O 1
ATOM 1611 N N . PHE A 1 206 ? 3.893 1.079 7.573 1.00 92.94 206 PHE A N 1
ATOM 1612 C CA . PHE A 1 206 ? 3.794 2.096 6.533 1.00 92.94 206 PHE A CA 1
ATOM 1613 C C . PHE A 1 206 ? 5.083 2.918 6.474 1.00 92.94 206 PHE A C 1
ATOM 1615 O O . PHE A 1 206 ? 5.137 4.061 6.929 1.00 92.94 206 PHE A O 1
ATOM 1622 N N . GLN A 1 207 ? 6.115 2.328 5.881 1.00 91.25 207 GLN A N 1
ATOM 1623 C CA . GLN A 1 207 ? 7.427 2.936 5.661 1.00 91.25 207 GLN A CA 1
ATOM 1624 C C . GLN A 1 207 ? 7.817 2.875 4.186 1.00 91.25 207 GLN A C 1
ATOM 1626 O O . GLN A 1 207 ? 7.372 2.000 3.461 1.00 91.25 207 GLN A O 1
ATOM 1631 N N . ARG A 1 208 ? 8.653 3.798 3.722 1.00 87.81 208 ARG A N 1
ATOM 1632 C CA . ARG A 1 208 ? 9.183 3.803 2.355 1.00 87.81 208 ARG A CA 1
ATOM 1633 C C . ARG A 1 208 ? 10.661 4.135 2.360 1.00 87.81 208 ARG A C 1
ATOM 1635 O O . ARG A 1 208 ? 11.122 4.868 3.236 1.00 87.81 208 ARG A O 1
ATOM 1642 N N . ARG A 1 209 ? 11.368 3.695 1.324 1.00 83.38 209 ARG A N 1
ATOM 1643 C CA . ARG A 1 209 ? 12.797 3.948 1.198 1.00 83.38 209 ARG A CA 1
ATOM 1644 C C . ARG A 1 209 ? 13.049 5.189 0.353 1.00 83.38 209 ARG A C 1
ATOM 1646 O O . ARG A 1 209 ? 12.792 5.209 -0.847 1.00 83.38 209 ARG A O 1
ATOM 1653 N N . ILE A 1 210 ? 13.565 6.246 0.971 1.00 81.00 210 ILE A N 1
ATOM 1654 C CA . ILE A 1 210 ? 13.925 7.489 0.284 1.00 81.00 210 ILE A CA 1
ATOM 1655 C C . ILE A 1 210 ? 15.443 7.598 0.285 1.00 81.00 210 ILE A C 1
ATOM 1657 O O . ILE A 1 210 ? 16.050 7.687 1.342 1.00 81.00 210 ILE A O 1
ATOM 1661 N N . ARG A 1 211 ? 16.063 7.641 -0.901 1.00 76.94 211 ARG A N 1
ATOM 1662 C CA . ARG A 1 211 ? 17.523 7.836 -1.039 1.00 76.94 211 ARG A CA 1
ATOM 1663 C C . ARG A 1 211 ? 18.367 6.849 -0.209 1.00 76.94 211 ARG A C 1
ATOM 1665 O O . ARG A 1 211 ? 19.441 7.197 0.255 1.00 76.94 211 ARG A O 1
ATOM 1672 N N . GLY A 1 212 ? 17.885 5.619 -0.050 1.00 76.88 212 GLY A N 1
ATOM 1673 C CA . GLY A 1 212 ? 18.584 4.575 0.699 1.00 76.88 212 GLY A CA 1
ATOM 1674 C C . GLY A 1 212 ? 18.191 4.467 2.173 1.00 76.88 212 GLY A C 1
ATOM 1675 O O . GLY A 1 212 ? 18.478 3.425 2.755 1.00 76.88 212 GLY A O 1
ATOM 1676 N N . GLU A 1 213 ? 17.468 5.443 2.725 1.00 84.06 213 GLU A N 1
ATOM 1677 C CA . GLU A 1 213 ? 17.015 5.474 4.122 1.00 84.06 213 GLU A CA 1
ATOM 1678 C C . GLU A 1 213 ? 15.539 5.078 4.252 1.00 84.06 213 GLU A C 1
ATOM 1680 O O . GLU A 1 213 ? 14.696 5.519 3.461 1.00 84.06 213 GLU A O 1
ATOM 1685 N N . ASP A 1 214 ? 15.204 4.296 5.278 1.00 86.44 214 ASP A N 1
ATOM 1686 C CA . ASP A 1 214 ? 13.819 3.987 5.623 1.00 86.44 214 ASP A CA 1
ATOM 1687 C C . ASP A 1 214 ? 13.163 5.152 6.363 1.00 86.44 214 ASP A C 1
ATOM 1689 O O . ASP A 1 214 ? 13.658 5.678 7.359 1.00 86.44 214 ASP A O 1
ATOM 1693 N N . CYS A 1 215 ? 12.019 5.584 5.846 1.00 87.75 215 CYS A N 1
ATOM 1694 C CA . CYS A 1 215 ? 11.260 6.711 6.361 1.00 87.75 215 CYS A CA 1
ATOM 1695 C C . CYS A 1 215 ? 9.803 6.305 6.562 1.00 87.75 215 CYS A C 1
ATOM 1697 O O . CYS A 1 215 ? 9.176 5.762 5.650 1.00 87.75 215 CYS A O 1
ATOM 1699 N N . ALA A 1 216 ? 9.216 6.671 7.701 1.00 89.25 216 ALA A N 1
ATOM 1700 C CA . ALA A 1 216 ? 7.779 6.532 7.900 1.00 89.25 216 ALA A CA 1
ATOM 1701 C C . ALA A 1 216 ? 6.994 7.299 6.817 1.00 89.25 216 ALA A C 1
ATOM 1703 O O . ALA A 1 216 ? 7.334 8.429 6.435 1.00 89.25 216 ALA A O 1
ATOM 1704 N N . LEU A 1 217 ? 5.907 6.704 6.327 1.00 87.81 217 LEU A N 1
ATOM 1705 C CA . LEU A 1 217 ? 4.944 7.420 5.502 1.00 87.81 217 LEU A CA 1
ATOM 1706 C C . LEU A 1 217 ? 4.289 8.526 6.331 1.00 87.81 217 LEU A C 1
ATOM 1708 O O . LEU A 1 217 ? 4.010 8.382 7.518 1.00 87.81 217 LEU A O 1
ATOM 1712 N N . SER A 1 218 ? 4.021 9.661 5.691 1.00 83.19 218 SER A N 1
ATOM 1713 C CA . SER A 1 218 ? 3.421 10.812 6.359 1.00 83.19 218 SER A CA 1
ATOM 1714 C C . SER A 1 218 ? 2.244 11.369 5.571 1.00 83.19 218 SER A C 1
ATOM 1716 O O . SER A 1 218 ? 2.223 11.394 4.339 1.00 83.19 218 SER A O 1
ATOM 1718 N N . ARG A 1 219 ? 1.252 11.881 6.306 1.00 69.69 219 ARG A N 1
ATOM 1719 C CA . ARG A 1 219 ? -0.043 12.333 5.771 1.00 69.69 219 ARG A CA 1
ATOM 1720 C C . ARG A 1 219 ? 0.032 13.434 4.697 1.00 69.69 219 ARG A C 1
ATOM 1722 O O . ARG A 1 219 ? -0.937 13.638 3.974 1.00 69.69 219 ARG A O 1
ATOM 1729 N N . ARG A 1 220 ? 1.123 14.197 4.613 1.00 61.00 220 ARG A N 1
ATOM 1730 C CA . ARG A 1 220 ? 1.250 15.358 3.708 1.00 61.00 220 ARG A CA 1
ATOM 1731 C C . ARG A 1 220 ? 2.552 15.349 2.902 1.00 61.00 220 ARG A C 1
ATOM 1733 O O . ARG A 1 220 ? 3.052 16.412 2.553 1.00 61.00 220 ARG A O 1
ATOM 1740 N N . GLY A 1 221 ? 3.091 14.161 2.622 1.00 54.81 221 GLY A N 1
ATOM 1741 C CA . GLY A 1 221 ? 4.445 14.044 2.089 1.00 54.81 221 GLY A CA 1
ATOM 1742 C C . GLY A 1 221 ? 5.479 14.433 3.149 1.00 54.81 221 GLY A C 1
ATOM 1743 O O . GLY A 1 221 ? 5.201 15.205 4.073 1.00 54.81 221 GLY A O 1
ATOM 1744 N N . ASN A 1 222 ? 6.656 13.818 3.059 1.00 46.41 222 ASN A N 1
ATOM 1745 C CA . ASN A 1 222 ? 7.687 13.964 4.078 1.00 46.41 222 ASN A CA 1
ATOM 1746 C C . ASN A 1 222 ? 8.134 15.437 4.164 1.00 46.41 222 ASN A C 1
ATOM 1748 O O . ASN A 1 222 ? 8.468 15.992 3.119 1.00 46.41 222 ASN A O 1
ATOM 1752 N N . PRO A 1 223 ? 8.179 16.071 5.353 1.00 39.75 223 PRO A N 1
ATOM 1753 C CA . PRO A 1 223 ? 8.787 17.398 5.525 1.00 39.75 223 PRO A CA 1
ATOM 1754 C C . PRO A 1 223 ? 10.284 17.451 5.168 1.00 39.75 223 PRO A C 1
ATOM 1756 O O . PRO A 1 223 ? 10.859 18.525 5.081 1.00 39.75 223 PRO A O 1
ATOM 1759 N N . GLY A 1 224 ? 10.906 16.300 4.940 1.00 38.12 224 GLY A N 1
ATOM 1760 C CA . GLY A 1 224 ? 12.306 16.150 4.584 1.00 38.12 224 GLY A CA 1
ATOM 1761 C C . GLY A 1 224 ? 12.763 14.798 5.103 1.00 38.12 224 GLY A C 1
ATOM 1762 O O . GLY A 1 224 ? 12.396 14.410 6.209 1.00 38.12 224 GLY A O 1
ATOM 1763 N N . ALA A 1 225 ? 13.500 14.047 4.290 1.00 36.09 225 ALA A N 1
ATOM 1764 C CA . ALA A 1 225 ? 14.362 13.014 4.847 1.00 36.09 225 ALA A CA 1
ATOM 1765 C C . ALA A 1 225 ? 15.395 13.743 5.719 1.00 36.09 225 ALA A C 1
ATOM 1767 O O . ALA A 1 225 ? 16.022 14.691 5.243 1.00 36.09 225 ALA A O 1
ATOM 1768 N N . HIS A 1 226 ? 15.509 13.375 6.991 1.00 45.84 226 HIS A N 1
ATOM 1769 C CA . HIS A 1 226 ? 16.559 13.897 7.854 1.00 45.84 226 HIS A CA 1
ATOM 1770 C C . HIS A 1 226 ? 17.602 12.807 8.057 1.00 45.84 226 HIS A C 1
ATOM 1772 O O . HIS A 1 226 ? 17.463 11.974 8.949 1.00 45.84 226 HIS A O 1
ATOM 1778 N N . GLY A 1 227 ? 18.682 12.900 7.282 1.00 41.41 227 GLY A N 1
ATOM 1779 C CA . GLY A 1 227 ? 19.991 12.530 7.791 1.00 41.41 227 GLY A CA 1
ATOM 1780 C C . GLY A 1 227 ? 20.308 13.463 8.958 1.00 41.41 227 GLY A C 1
ATOM 1781 O O . GLY A 1 227 ? 20.486 14.656 8.736 1.00 41.41 227 GLY A O 1
ATOM 1782 N N . LEU A 1 228 ? 20.301 12.900 10.171 1.00 36.59 228 LEU A N 1
ATOM 1783 C CA . LEU A 1 228 ? 20.693 13.471 11.470 1.00 36.59 228 LEU A CA 1
ATOM 1784 C C . LEU A 1 228 ? 20.060 14.831 11.880 1.00 36.59 228 LEU A C 1
ATOM 1786 O O . LEU A 1 228 ? 19.644 15.648 11.057 1.00 36.59 228 LEU A O 1
ATOM 1790 N N . PRO A 1 229 ? 19.946 15.121 13.191 1.00 35.62 229 PRO A N 1
ATOM 1791 C CA . PRO A 1 229 ? 19.501 16.433 13.644 1.00 35.62 229 PRO A CA 1
ATOM 1792 C C . PRO A 1 229 ? 20.504 17.489 13.169 1.00 35.62 229 PRO A C 1
ATOM 1794 O O . PRO A 1 229 ? 21.687 17.407 13.495 1.00 35.62 229 PRO A O 1
ATOM 1797 N N . ARG A 1 230 ? 20.042 18.514 12.440 1.00 34.91 230 ARG A N 1
ATOM 1798 C CA . ARG A 1 230 ? 20.813 19.760 12.349 1.00 34.91 230 ARG A CA 1
ATOM 1799 C C . ARG A 1 230 ? 21.035 20.253 13.786 1.00 34.91 230 ARG A C 1
ATOM 1801 O O . ARG A 1 230 ? 20.042 20.353 14.515 1.00 34.91 230 ARG A O 1
ATOM 1808 N N . PRO A 1 231 ? 22.275 20.560 14.207 1.00 36.69 231 PRO A N 1
ATOM 1809 C CA . PRO A 1 231 ? 22.479 21.249 15.471 1.00 36.69 231 PRO A CA 1
ATOM 1810 C C . PRO A 1 231 ? 21.698 22.574 15.441 1.00 36.69 231 PRO A C 1
ATOM 1812 O O . PRO A 1 231 ? 21.467 23.122 14.353 1.00 36.69 231 PRO A O 1
ATOM 1815 N N . PRO A 1 232 ? 21.244 23.078 16.603 1.00 41.28 232 PRO A N 1
ATOM 1816 C CA . PRO A 1 232 ? 20.596 24.382 16.661 1.00 41.28 232 PRO A CA 1
ATOM 1817 C C . PRO A 1 232 ? 21.500 25.423 15.984 1.00 41.28 232 PRO A C 1
ATOM 1819 O O . PRO A 1 232 ? 22.725 25.298 16.078 1.00 41.28 232 PRO A O 1
ATOM 1822 N N . PRO A 1 233 ? 20.932 26.415 15.272 1.00 41.88 233 PRO A N 1
ATOM 1823 C CA . PRO A 1 233 ? 21.734 27.445 14.633 1.00 41.88 233 PRO A CA 1
ATOM 1824 C C . PRO A 1 233 ? 22.631 28.081 15.693 1.00 41.88 233 PRO A C 1
ATOM 1826 O O . PRO A 1 233 ? 22.145 28.660 16.664 1.00 41.88 233 PRO A O 1
ATOM 1829 N N . VAL A 1 234 ? 23.942 27.917 15.515 1.00 48.00 234 VAL A N 1
ATOM 183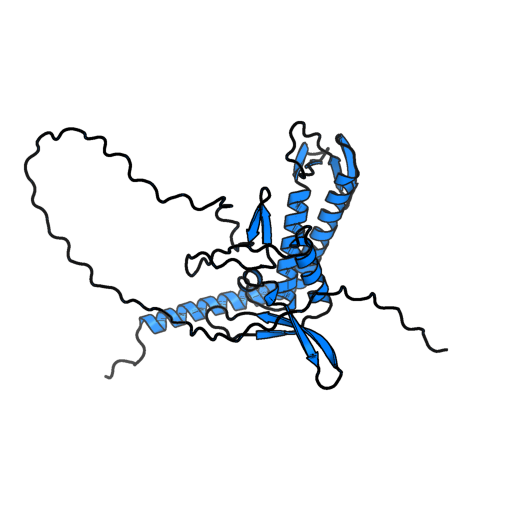0 C CA . VAL A 1 234 ? 24.943 28.630 16.302 1.00 48.00 234 VAL A CA 1
ATOM 1831 C C . VAL A 1 234 ? 24.668 30.117 16.063 1.00 48.00 234 VAL A C 1
ATOM 1833 O O . VAL A 1 234 ? 24.551 30.512 14.896 1.00 48.00 234 VAL A O 1
ATOM 1836 N N . PRO A 1 235 ? 24.484 30.940 17.112 1.00 45.53 235 PRO A N 1
ATOM 1837 C CA . PRO A 1 235 ? 24.367 32.375 16.916 1.00 45.53 235 PRO A CA 1
ATOM 1838 C C . PRO A 1 235 ? 25.605 32.849 16.141 1.00 45.53 235 PRO A C 1
ATOM 1840 O O . PRO A 1 235 ? 26.702 32.342 16.393 1.00 45.53 235 PRO A O 1
ATOM 1843 N N . PRO A 1 236 ? 25.450 33.751 15.157 1.00 42.53 236 PRO A N 1
ATOM 1844 C CA . PRO A 1 236 ? 26.588 34.226 14.383 1.00 42.53 236 PRO A CA 1
ATOM 1845 C C . PRO A 1 236 ? 27.668 34.742 15.344 1.00 42.53 236 PRO A C 1
ATOM 1847 O O . PRO A 1 236 ? 27.314 35.362 16.351 1.00 42.53 236 PRO A O 1
ATOM 1850 N N . PRO A 1 237 ? 28.962 34.490 15.071 1.00 39.25 237 PRO A N 1
ATOM 1851 C CA . PRO A 1 237 ? 30.024 35.042 15.895 1.00 39.25 237 PRO A CA 1
ATOM 1852 C C . PRO A 1 237 ? 29.836 36.556 15.947 1.00 39.25 237 PRO A C 1
ATOM 1854 O O . PRO A 1 237 ? 29.655 37.191 14.902 1.00 39.25 237 PRO A O 1
ATOM 1857 N N . GLU A 1 238 ? 29.824 37.113 17.158 1.00 42.94 238 GLU A N 1
ATOM 1858 C CA . GLU A 1 238 ? 29.728 38.550 17.378 1.00 42.94 238 GLU A CA 1
ATOM 1859 C C . GLU A 1 238 ? 30.912 39.229 16.683 1.00 42.94 238 GLU A C 1
ATOM 1861 O O . GLU A 1 238 ? 32.009 39.357 17.223 1.00 42.94 238 GLU A O 1
ATOM 1866 N N . ARG A 1 239 ? 30.703 39.665 15.438 1.00 39.25 239 ARG A N 1
ATOM 1867 C CA . ARG A 1 239 ? 31.554 40.671 14.817 1.00 39.25 239 ARG A CA 1
ATOM 1868 C C . ARG A 1 239 ? 31.252 41.972 15.538 1.00 39.25 239 ARG A C 1
ATOM 1870 O O . ARG A 1 239 ? 30.262 42.638 15.241 1.00 39.25 239 ARG A O 1
ATOM 1877 N N . GLY A 1 240 ? 32.094 42.290 16.517 1.00 40.38 240 GLY A N 1
ATOM 1878 C CA . GLY A 1 240 ? 32.106 43.583 17.178 1.00 40.38 240 GLY A CA 1
ATOM 1879 C C . GLY A 1 240 ? 32.229 44.690 16.136 1.00 40.38 240 GLY A C 1
ATOM 1880 O O . GLY A 1 240 ? 33.254 44.817 15.472 1.00 40.38 240 GLY A O 1
ATOM 1881 N N . ILE A 1 241 ? 31.168 45.478 15.987 1.00 36.56 241 ILE A N 1
ATOM 1882 C CA . ILE A 1 241 ? 31.221 46.772 15.311 1.00 36.56 241 ILE A CA 1
ATOM 1883 C C . ILE A 1 241 ? 31.235 47.841 16.418 1.00 36.56 241 ILE A C 1
ATOM 1885 O O . ILE A 1 241 ? 30.412 47.756 17.337 1.00 36.56 241 ILE A O 1
ATOM 1889 N N . PRO A 1 242 ? 32.166 48.815 16.386 1.00 37.34 242 PRO A N 1
ATOM 1890 C CA . PRO A 1 242 ? 32.364 49.772 17.471 1.00 37.34 242 PRO A CA 1
ATOM 1891 C C . PRO A 1 242 ? 31.135 50.652 17.703 1.00 37.34 242 PRO A C 1
ATOM 1893 O O . PRO A 1 242 ? 30.479 51.100 16.762 1.00 37.34 242 PRO A O 1
ATOM 1896 N N . ARG A 1 243 ? 30.850 50.943 18.976 1.00 35.84 243 ARG A N 1
ATOM 1897 C CA . ARG A 1 243 ? 29.797 51.881 19.375 1.00 35.84 243 ARG A CA 1
ATOM 1898 C C . ARG A 1 243 ? 30.134 53.292 18.896 1.00 35.84 243 ARG A C 1
ATOM 1900 O O . ARG A 1 243 ? 31.149 53.848 19.302 1.00 35.84 243 ARG A O 1
ATOM 1907 N N . SER A 1 244 ? 29.225 53.904 18.143 1.00 36.19 244 SER A N 1
ATOM 1908 C CA . SER A 1 244 ? 29.153 55.356 17.996 1.00 36.19 244 SER A CA 1
ATOM 1909 C C . SER A 1 244 ? 27.851 55.889 18.599 1.00 36.19 244 SER A C 1
ATOM 1911 O O . SER A 1 244 ? 26.792 55.261 18.574 1.00 36.19 244 SER A O 1
ATOM 1913 N N . HIS A 1 245 ? 27.995 57.037 19.252 1.00 40.62 245 HIS A N 1
ATOM 1914 C CA . HIS A 1 245 ? 27.017 57.735 20.072 1.00 40.62 245 HIS A CA 1
ATOM 1915 C C . HIS A 1 245 ? 25.660 57.973 19.395 1.00 40.62 245 HIS A C 1
ATOM 1917 O O . HIS A 1 245 ? 25.590 58.584 18.331 1.00 40.62 245 HIS A O 1
ATOM 1923 N N . ARG A 1 246 ? 24.562 57.689 20.114 1.00 39.50 246 ARG A N 1
ATOM 1924 C CA . ARG A 1 246 ? 23.352 58.519 20.015 1.00 39.50 246 ARG A CA 1
ATOM 1925 C C . ARG A 1 246 ? 22.525 58.519 21.300 1.00 39.50 246 ARG A C 1
ATOM 1927 O O . ARG A 1 246 ? 22.104 57.483 21.804 1.00 39.50 246 ARG A O 1
ATOM 1934 N N . ARG A 1 247 ? 22.349 59.736 21.818 1.00 35.62 247 ARG A N 1
ATOM 1935 C CA . ARG A 1 247 ? 21.492 60.145 22.935 1.00 35.62 247 ARG A CA 1
ATOM 1936 C C . ARG A 1 247 ? 20.018 59.819 22.669 1.00 35.62 247 ARG A C 1
ATOM 1938 O O . ARG A 1 247 ? 19.547 60.035 21.561 1.00 35.62 247 ARG A O 1
ATOM 1945 N N . GLY A 1 248 ? 19.319 59.486 23.756 1.00 37.00 248 GLY A N 1
ATOM 1946 C CA . GLY A 1 248 ? 17.948 59.923 24.035 1.00 37.00 248 GLY A CA 1
ATOM 1947 C C . GLY A 1 248 ? 16.828 59.182 23.310 1.00 37.00 248 GLY A C 1
ATOM 1948 O O . GLY A 1 248 ? 16.614 59.409 22.131 1.00 37.00 248 GLY A O 1
ATOM 1949 N N . MET A 1 249 ? 16.087 58.353 24.049 1.00 35.16 249 MET A N 1
ATOM 1950 C CA . MET A 1 249 ? 14.613 58.289 24.080 1.00 35.16 249 MET A CA 1
ATOM 1951 C C . MET A 1 249 ? 14.204 57.181 25.070 1.00 35.16 249 MET A C 1
ATOM 1953 O O . MET A 1 249 ? 14.766 56.085 25.073 1.00 35.16 249 MET A O 1
ATOM 1957 N N . ALA A 1 250 ? 13.274 57.508 25.965 1.00 36.47 250 ALA A N 1
ATOM 1958 C CA . ALA A 1 250 ? 12.882 56.716 27.127 1.00 36.47 250 ALA A CA 1
ATOM 1959 C C . ALA A 1 250 ? 12.289 55.336 26.771 1.00 36.47 250 ALA A C 1
ATOM 1961 O O . ALA A 1 250 ? 11.527 55.188 25.816 1.00 36.47 250 ALA A O 1
ATOM 1962 N N . ARG A 1 251 ? 12.610 54.318 27.583 1.00 37.47 251 ARG A N 1
ATOM 1963 C CA . ARG A 1 251 ? 11.997 52.983 27.517 1.00 37.47 251 ARG A CA 1
ATOM 1964 C C . ARG A 1 251 ? 10.620 53.008 28.181 1.00 37.47 251 ARG A C 1
ATOM 1966 O O . ARG A 1 251 ? 10.519 53.220 29.384 1.00 37.47 251 ARG A O 1
ATOM 1973 N N . VAL A 1 252 ? 9.582 52.705 27.408 1.00 41.28 252 VAL A N 1
ATOM 1974 C CA . VAL A 1 252 ? 8.254 52.332 27.919 1.00 41.28 252 VAL A CA 1
ATOM 1975 C C . VAL A 1 252 ? 8.324 50.892 28.462 1.00 41.28 252 VAL A C 1
ATOM 1977 O O . VAL A 1 252 ? 8.788 50.010 27.730 1.00 41.28 252 VAL A O 1
ATOM 1980 N N . PRO A 1 253 ? 7.887 50.595 29.701 1.00 39.91 253 PRO A N 1
ATOM 1981 C CA . PRO A 1 253 ? 7.850 49.225 30.202 1.00 39.91 253 PRO A CA 1
ATOM 1982 C C . PRO A 1 253 ? 6.731 48.431 29.514 1.00 39.91 253 PRO A C 1
ATOM 1984 O O . PRO A 1 253 ? 5.570 48.836 29.520 1.00 39.91 253 PRO A O 1
ATOM 1987 N N . ARG A 1 254 ? 7.064 47.272 28.935 1.00 40.59 254 ARG A N 1
ATOM 1988 C CA . ARG A 1 254 ? 6.069 46.269 28.521 1.00 40.59 254 ARG A CA 1
ATOM 1989 C C . ARG A 1 254 ? 5.643 45.440 29.742 1.00 40.59 254 ARG A C 1
ATOM 1991 O O . ARG A 1 254 ? 6.520 45.040 30.507 1.00 40.59 254 ARG A O 1
ATOM 1998 N N . PRO A 1 255 ? 4.346 45.136 29.916 1.00 38.75 255 PRO A N 1
ATOM 1999 C CA . PRO A 1 255 ? 3.876 44.348 31.047 1.00 38.75 255 PRO A CA 1
ATOM 2000 C C . PRO A 1 255 ? 4.307 42.877 30.947 1.00 38.75 255 PRO A C 1
ATOM 2002 O O . PRO A 1 255 ? 4.324 42.275 29.869 1.00 38.75 255 PRO A O 1
ATOM 2005 N N . LEU A 1 256 ? 4.638 42.315 32.111 1.00 36.91 256 LEU A N 1
ATOM 2006 C CA . LEU A 1 256 ? 4.948 40.908 32.355 1.00 36.91 256 LEU A CA 1
ATOM 2007 C C . LEU A 1 256 ? 3.787 40.016 31.886 1.00 36.91 256 LEU A C 1
ATOM 2009 O O . LEU A 1 256 ? 2.659 40.142 32.362 1.00 36.91 256 LEU A O 1
ATOM 2013 N N . ARG A 1 257 ? 4.058 39.089 30.958 1.00 34.88 257 ARG A N 1
ATOM 2014 C CA . ARG A 1 257 ? 3.124 38.001 30.640 1.00 34.88 257 ARG A CA 1
ATOM 2015 C C . ARG A 1 257 ? 3.096 37.008 31.798 1.00 34.88 257 ARG A C 1
ATOM 2017 O O . ARG A 1 257 ? 4.125 36.444 32.158 1.00 34.88 257 ARG A O 1
ATOM 2024 N N . ALA A 1 258 ? 1.896 36.790 32.322 1.00 32.16 258 ALA A N 1
ATOM 2025 C CA . ALA A 1 258 ? 1.575 35.769 33.304 1.00 32.16 258 ALA A CA 1
ATOM 2026 C C . ALA A 1 258 ? 1.906 34.351 32.804 1.00 32.16 258 ALA A C 1
ATOM 2028 O O . ALA A 1 258 ? 1.754 34.033 31.621 1.00 32.16 258 ALA A O 1
ATOM 2029 N N . ALA A 1 259 ? 2.332 33.507 33.745 1.00 33.97 259 ALA A N 1
ATOM 2030 C CA . ALA A 1 259 ? 2.587 32.087 33.563 1.00 33.97 259 ALA A CA 1
ATOM 2031 C C . ALA A 1 259 ? 1.340 31.361 33.032 1.00 33.97 259 ALA A C 1
ATOM 2033 O O . ALA A 1 259 ? 0.283 31.385 33.660 1.00 33.97 259 ALA A O 1
ATOM 2034 N N . GLN A 1 260 ? 1.471 30.698 31.880 1.00 37.00 260 GLN A N 1
ATOM 2035 C CA . GLN A 1 260 ? 0.469 29.752 31.398 1.00 37.00 260 GLN A CA 1
ATOM 2036 C C . GLN A 1 260 ? 0.852 28.334 31.814 1.00 37.00 260 GLN A C 1
ATOM 2038 O O . GLN A 1 260 ? 2.002 27.907 31.731 1.00 37.00 260 GLN A O 1
ATOM 2043 N N . SER A 1 261 ? -0.167 27.658 32.320 1.00 30.25 261 SER A N 1
ATOM 2044 C CA . SER A 1 261 ? -0.183 26.394 33.030 1.00 30.25 261 SER A CA 1
ATOM 2045 C C . SER A 1 261 ? 0.338 25.207 32.217 1.00 30.25 261 SER A C 1
ATOM 2047 O O . SER A 1 261 ? -0.048 24.951 31.078 1.00 30.25 261 SER A O 1
ATOM 2049 N N . LEU A 1 262 ? 1.186 24.422 32.881 1.00 31.66 262 LEU A N 1
ATOM 2050 C CA . LEU A 1 262 ? 1.605 23.084 32.487 1.00 31.66 262 LEU A CA 1
ATOM 2051 C C . LEU A 1 262 ? 0.433 22.104 32.652 1.00 31.66 262 LEU A C 1
ATOM 2053 O O . LEU A 1 262 ? 0.224 21.571 33.739 1.00 31.66 262 LEU A O 1
ATOM 2057 N N . HIS A 1 263 ? -0.293 21.788 31.580 1.00 29.38 263 HIS A N 1
ATOM 2058 C CA . HIS A 1 263 ? -1.071 20.546 31.534 1.00 29.38 263 HIS A CA 1
ATOM 2059 C C . HIS A 1 263 ? -0.209 19.421 30.952 1.00 29.38 263 HIS A C 1
ATOM 2061 O O . HIS A 1 263 ? -0.256 19.103 29.767 1.00 29.38 263 HIS A O 1
ATOM 2067 N N . ARG A 1 264 ? 0.603 18.814 31.827 1.00 30.61 264 ARG A N 1
ATOM 2068 C CA . ARG A 1 264 ? 1.183 17.480 31.618 1.00 30.61 264 ARG A CA 1
ATOM 2069 C C . ARG A 1 264 ? 0.046 16.457 31.658 1.00 30.61 264 ARG A C 1
ATOM 2071 O O . ARG A 1 264 ? -0.472 16.167 32.732 1.00 30.61 264 ARG A O 1
ATOM 2078 N N . SER A 1 265 ? -0.315 15.864 30.524 1.00 31.16 265 SER A N 1
ATOM 2079 C CA . SER A 1 265 ? -1.046 14.595 30.539 1.00 31.16 265 SER A CA 1
ATOM 2080 C C . SER A 1 265 ? -0.060 13.483 30.902 1.00 31.16 265 SER A C 1
ATOM 2082 O O . SER A 1 265 ? 0.717 13.024 30.063 1.00 31.16 265 SER A O 1
ATOM 2084 N N . MET A 1 266 ? -0.049 13.092 32.175 1.00 29.30 266 MET A N 1
ATOM 2085 C CA . MET A 1 266 ? 0.667 11.909 32.638 1.00 29.30 266 MET A CA 1
ATOM 2086 C C . MET A 1 266 ? 0.014 10.662 32.032 1.00 29.30 266 MET A C 1
ATOM 2088 O O . MET A 1 266 ? -1.146 10.371 32.311 1.00 29.30 266 MET A O 1
ATOM 2092 N N . ARG A 1 267 ? 0.753 9.918 31.203 1.00 32.66 267 ARG A N 1
ATOM 2093 C CA . ARG A 1 267 ? 0.408 8.528 30.888 1.00 32.66 267 ARG A CA 1
ATOM 2094 C C . ARG A 1 267 ? 1.015 7.631 31.975 1.00 32.66 267 ARG A C 1
ATOM 2096 O O . ARG A 1 267 ? 2.228 7.720 32.185 1.00 32.66 267 ARG A O 1
ATOM 2103 N N . PRO A 1 268 ? 0.239 6.779 32.662 1.00 30.03 268 PRO A N 1
ATOM 2104 C CA . PRO A 1 268 ? 0.809 5.804 33.580 1.00 30.03 268 PRO A CA 1
ATOM 2105 C C . PRO A 1 268 ? 1.611 4.758 32.793 1.00 30.03 268 PRO A C 1
ATOM 2107 O O . PRO A 1 268 ? 1.104 4.110 31.879 1.00 30.03 268 PRO A O 1
ATOM 2110 N N . ARG A 1 269 ? 2.893 4.618 33.148 1.00 31.45 269 ARG A N 1
ATOM 2111 C CA . ARG A 1 269 ? 3.774 3.534 32.699 1.00 31.45 269 ARG A CA 1
ATOM 2112 C C . ARG A 1 269 ? 3.356 2.247 33.405 1.00 31.45 269 ARG A C 1
ATOM 2114 O O . ARG A 1 269 ? 3.822 1.982 34.509 1.00 31.45 269 ARG A O 1
ATOM 2121 N N . VAL A 1 270 ? 2.519 1.438 32.768 1.00 31.73 270 VAL A N 1
ATOM 2122 C CA . VAL A 1 270 ? 2.353 0.042 33.180 1.00 31.73 270 VAL A CA 1
ATOM 2123 C C . VAL A 1 270 ? 3.463 -0.762 32.509 1.00 31.73 270 VAL A C 1
ATOM 2125 O O . VAL A 1 270 ? 3.444 -1.010 31.306 1.00 31.73 270 VAL A O 1
ATOM 2128 N N . ARG A 1 271 ? 4.491 -1.096 33.294 1.00 29.98 271 ARG A N 1
ATOM 2129 C CA . ARG A 1 271 ? 5.506 -2.089 32.936 1.00 29.98 271 ARG A CA 1
ATOM 2130 C C . ARG A 1 271 ? 4.889 -3.467 33.160 1.00 29.98 271 ARG A C 1
ATOM 2132 O O . ARG A 1 271 ? 4.728 -3.861 34.310 1.00 29.98 271 ARG A O 1
ATOM 2139 N N . HIS A 1 272 ? 4.591 -4.199 32.092 1.00 29.70 272 HIS A N 1
ATOM 2140 C CA . HIS A 1 272 ? 4.474 -5.653 32.179 1.00 29.70 272 HIS A CA 1
ATOM 2141 C C . HIS A 1 272 ? 5.731 -6.300 31.581 1.00 29.70 272 HIS A C 1
ATOM 2143 O O . HIS A 1 272 ? 6.240 -5.812 30.568 1.00 29.70 272 HIS A O 1
ATOM 2149 N N . PRO A 1 273 ? 6.287 -7.328 32.245 1.00 30.59 273 PRO A N 1
ATOM 2150 C CA . PRO A 1 273 ? 7.531 -7.967 31.844 1.00 30.59 273 PRO A CA 1
ATOM 2151 C C . PRO A 1 273 ? 7.391 -8.660 30.484 1.00 30.59 273 PRO A C 1
ATOM 2153 O O . PRO A 1 273 ? 6.359 -9.233 30.145 1.00 30.59 273 PRO A O 1
ATOM 2156 N N . LEU A 1 274 ? 8.467 -8.564 29.709 1.00 29.23 274 LEU A N 1
ATOM 2157 C CA . LEU A 1 274 ? 8.624 -9.104 28.365 1.00 29.23 274 LEU A CA 1
ATOM 2158 C C . LEU A 1 274 ? 8.574 -10.638 28.403 1.00 29.23 274 LEU A C 1
ATOM 2160 O O . LEU A 1 274 ? 9.440 -11.265 29.011 1.00 29.23 274 LEU A O 1
ATOM 2164 N N . HIS A 1 275 ? 7.615 -11.240 27.699 1.00 27.77 275 HIS A N 1
ATOM 2165 C CA . HIS A 1 275 ? 7.713 -12.642 27.302 1.00 27.77 275 HIS A CA 1
ATOM 2166 C C . HIS A 1 275 ? 8.316 -12.734 25.902 1.00 27.77 275 HIS A C 1
ATOM 2168 O O . HIS A 1 275 ? 7.788 -12.218 24.919 1.00 27.77 275 HIS A O 1
ATOM 2174 N N . SER A 1 276 ? 9.476 -13.378 25.848 1.00 33.16 276 SER A N 1
ATOM 2175 C CA . SER A 1 276 ? 10.252 -13.624 24.644 1.00 33.16 276 SER A CA 1
ATOM 2176 C C . SER A 1 276 ? 9.592 -14.676 23.747 1.00 33.16 276 SER A C 1
ATOM 2178 O O . SER A 1 276 ? 9.192 -15.730 24.232 1.00 33.16 276 SER A O 1
ATOM 2180 N N . ARG A 1 277 ? 9.693 -14.428 22.431 1.00 34.34 277 ARG A N 1
ATOM 2181 C CA . ARG A 1 277 ? 9.563 -15.351 21.280 1.00 34.34 277 ARG A CA 1
ATOM 2182 C C . ARG A 1 277 ? 8.169 -15.511 20.669 1.00 34.34 277 ARG A C 1
ATOM 2184 O O . ARG A 1 277 ? 7.306 -16.141 21.253 1.00 34.34 277 ARG A O 1
ATOM 2191 N N . THR A 1 278 ? 8.077 -15.153 19.383 1.00 31.19 278 THR A N 1
ATOM 2192 C CA . THR A 1 278 ? 7.790 -16.153 18.335 1.00 31.19 278 THR A CA 1
ATOM 2193 C C . THR A 1 278 ? 8.289 -15.670 16.972 1.00 31.19 278 THR A C 1
ATOM 2195 O O . THR A 1 278 ? 7.936 -14.587 16.517 1.00 31.19 278 THR A O 1
ATOM 2198 N N . CYS A 1 279 ? 9.125 -16.487 16.328 1.00 28.84 279 CYS A N 1
ATOM 2199 C CA . CYS A 1 279 ? 9.442 -16.364 14.909 1.00 28.84 279 CYS A CA 1
ATOM 2200 C C . CYS A 1 279 ? 8.180 -16.651 14.087 1.00 28.84 279 CYS A C 1
ATOM 2202 O O . CYS A 1 279 ? 7.511 -17.658 14.314 1.00 28.84 279 CYS A O 1
ATOM 2204 N N . LEU A 1 280 ? 7.888 -15.798 13.107 1.00 33.88 280 LEU A N 1
ATOM 2205 C CA . LEU A 1 280 ? 6.902 -16.090 12.071 1.00 33.88 280 LEU A CA 1
ATOM 2206 C C . LEU A 1 280 ? 7.456 -17.205 11.175 1.00 33.88 280 LEU A C 1
ATOM 2208 O O . LEU A 1 280 ? 8.401 -16.973 10.422 1.00 33.88 280 LEU A O 1
ATOM 2212 N N . ARG A 1 281 ? 6.878 -18.408 11.245 1.00 29.22 281 ARG A N 1
ATOM 2213 C CA . ARG A 1 281 ? 7.005 -19.381 10.152 1.00 29.22 281 ARG A CA 1
ATOM 2214 C C . ARG A 1 281 ? 6.041 -18.988 9.021 1.00 29.22 281 ARG A C 1
ATOM 2216 O O . ARG A 1 281 ? 4.951 -18.500 9.321 1.00 29.22 281 ARG A O 1
ATOM 2223 N N . PRO A 1 282 ? 6.429 -19.166 7.747 1.00 29.91 282 PRO A N 1
ATOM 2224 C CA . PRO A 1 282 ? 5.526 -18.955 6.621 1.00 29.91 282 PRO A CA 1
ATOM 2225 C C . PRO A 1 282 ? 4.328 -19.913 6.711 1.00 29.91 282 PRO A C 1
ATOM 2227 O O . PRO A 1 282 ? 4.487 -21.062 7.129 1.00 29.91 282 PRO A O 1
ATOM 2230 N N . LEU A 1 283 ? 3.135 -19.420 6.353 1.00 33.53 283 LEU A N 1
ATOM 2231 C CA . LEU A 1 283 ? 1.942 -20.254 6.194 1.00 33.53 283 LEU A CA 1
ATOM 2232 C C . LEU A 1 283 ? 2.230 -21.346 5.145 1.00 33.53 283 LEU A C 1
ATOM 2234 O O . LEU A 1 283 ? 2.751 -21.004 4.084 1.00 33.53 283 LEU A O 1
ATOM 2238 N N . PRO A 1 284 ? 1.903 -22.625 5.399 1.00 33.75 284 PRO A N 1
ATOM 2239 C CA . PRO A 1 284 ? 1.934 -23.638 4.355 1.00 33.75 284 PRO A CA 1
ATOM 2240 C C . PRO A 1 284 ? 0.773 -23.418 3.377 1.00 33.75 284 PRO A C 1
ATOM 2242 O O . PRO A 1 284 ? -0.349 -23.114 3.790 1.00 33.75 284 PRO A O 1
ATOM 2245 N N . ASP A 1 285 ? 1.066 -23.582 2.086 1.00 34.88 285 ASP A N 1
ATOM 2246 C CA . ASP A 1 285 ? 0.091 -23.550 1.000 1.00 34.88 285 ASP A CA 1
ATOM 2247 C C . ASP A 1 285 ? -1.075 -24.508 1.274 1.00 34.88 285 ASP A C 1
ATOM 2249 O O . ASP A 1 285 ? -0.897 -25.663 1.674 1.00 34.88 285 ASP A O 1
ATOM 2253 N N . ALA A 1 286 ? -2.292 -24.013 1.053 1.00 35.59 286 ALA A N 1
ATOM 2254 C CA . ALA A 1 286 ? -3.510 -24.791 1.178 1.00 35.59 286 ALA A CA 1
ATOM 2255 C C . ALA A 1 286 ? -3.534 -25.902 0.113 1.00 35.59 286 ALA A C 1
ATOM 2257 O O . ALA A 1 286 ? -3.798 -25.654 -1.062 1.00 35.59 286 ALA A O 1
ATOM 2258 N N . VAL A 1 287 ? -3.276 -27.141 0.534 1.00 36.34 287 VAL A N 1
ATOM 2259 C CA . VAL A 1 287 ? -3.487 -28.338 -0.288 1.00 36.34 287 VAL A CA 1
ATOM 2260 C C . VAL A 1 287 ? -4.990 -28.519 -0.522 1.00 36.34 287 VAL A C 1
ATOM 2262 O O . VAL A 1 287 ? -5.789 -28.533 0.417 1.00 36.34 287 VAL A O 1
ATOM 2265 N N . ALA A 1 288 ? -5.377 -28.647 -1.792 1.00 36.25 288 ALA A N 1
ATOM 2266 C CA . ALA A 1 288 ? -6.749 -28.893 -2.215 1.00 36.25 288 ALA A CA 1
ATOM 2267 C C . ALA A 1 288 ? -7.291 -30.215 -1.636 1.00 36.25 288 ALA A C 1
ATOM 2269 O O . ALA A 1 288 ? -6.639 -31.256 -1.711 1.00 36.25 288 ALA A O 1
ATOM 2270 N N . ARG A 1 289 ? -8.509 -30.182 -1.077 1.00 38.03 289 ARG A N 1
ATOM 2271 C CA . ARG A 1 289 ? -9.237 -31.381 -0.623 1.00 38.03 289 ARG A CA 1
ATOM 2272 C C . ARG A 1 289 ? -9.714 -32.215 -1.827 1.00 38.03 289 ARG A C 1
ATOM 2274 O O . ARG A 1 289 ? -10.209 -31.618 -2.786 1.00 38.03 289 ARG A O 1
ATOM 2281 N N . PRO A 1 290 ? -9.656 -33.560 -1.782 1.00 38.19 290 PRO A N 1
ATOM 2282 C CA . PRO A 1 290 ? -10.256 -34.398 -2.815 1.00 38.19 290 PRO A CA 1
ATOM 2283 C C . PRO A 1 290 ? -11.788 -34.413 -2.680 1.00 38.19 290 PRO A C 1
ATOM 2285 O O . PRO A 1 290 ? -12.330 -34.366 -1.573 1.00 38.19 290 PRO A O 1
ATOM 2288 N N . ARG A 1 291 ? -12.486 -34.451 -3.822 1.00 36.16 291 ARG A N 1
ATOM 2289 C CA . ARG A 1 291 ? -13.948 -34.611 -3.900 1.00 36.16 291 ARG A CA 1
ATOM 2290 C C . ARG A 1 291 ? -14.341 -36.059 -3.565 1.00 36.16 291 ARG A C 1
ATOM 2292 O O . ARG A 1 291 ? -13.622 -36.960 -3.992 1.00 36.16 291 ARG A O 1
ATOM 2299 N N . PRO A 1 292 ? -15.458 -36.294 -2.857 1.00 48.97 292 PRO A N 1
ATOM 2300 C CA . PRO A 1 292 ? -15.986 -37.642 -2.682 1.00 48.97 292 PRO A CA 1
ATOM 2301 C C . PRO A 1 292 ? -16.628 -38.141 -3.986 1.00 48.97 292 PRO A C 1
ATOM 2303 O O . PRO A 1 292 ? -17.207 -37.343 -4.731 1.00 48.97 292 PRO A O 1
ATOM 2306 N N . ALA A 1 293 ? -16.461 -39.440 -4.243 1.00 48.78 293 ALA A N 1
ATOM 2307 C CA . ALA A 1 293 ? -17.131 -40.200 -5.298 1.00 48.78 293 ALA A CA 1
ATOM 2308 C C . ALA A 1 293 ? -18.579 -40.527 -4.913 1.00 48.78 293 ALA A C 1
ATOM 2310 O O . ALA A 1 293 ? -18.840 -40.647 -3.692 1.00 48.78 293 ALA A O 1
#

Radius of gyration: 27.49 Å; chains: 1; bounding box: 64×100×66 Å

Secondary structure (DSSP, 8-state):
-PPPSS-HHHHHHHHHHHHHHHHHHHHHHHHSTTHHHHHHHHHHHHHHHHHHHHHHHHSPTT-EEEETTEEEEE---TTPPTT--EEE-TTT--EEEHHHHHHHHHHHHHHHHHHHHH---TTSGGG-BGGGEEEEE-TTT--EEEEEEE---TT---EEEE--HHHHHHHHHHHHHH--TTSPPPPB--EETTTTEEPPPB-BSSEEEETTEEEE--TTS-S---SSPPPPPPPPP---PPP------PPPPPPPPPPPP----PPP---PPPPP----PPPPP-PPPPPP-